Protein AF-A0A7C2F386-F1 (afdb_monomer_lite)

Structure (mmCIF, N/CA/C/O backbone):
data_AF-A0A7C2F386-F1
#
_entry.id   AF-A0A7C2F386-F1
#
loop_
_atom_site.group_PDB
_atom_site.id
_atom_site.type_symbol
_atom_site.label_atom_id
_atom_site.label_alt_id
_atom_site.label_comp_id
_atom_site.label_asym_id
_atom_site.label_entity_id
_atom_site.label_seq_id
_atom_site.pdbx_PDB_ins_code
_atom_site.Cartn_x
_atom_site.Cartn_y
_atom_site.Cartn_z
_atom_site.occupancy
_atom_site.B_iso_or_equiv
_atom_site.auth_seq_id
_atom_site.auth_comp_id
_atom_site.auth_asym_id
_atom_site.auth_atom_id
_atom_site.pdbx_PDB_model_num
ATOM 1 N N . MET A 1 1 ? -37.956 13.681 7.410 1.00 30.14 1 MET A N 1
ATOM 2 C CA . MET A 1 1 ? -36.730 14.320 6.887 1.00 30.14 1 MET A CA 1
ATOM 3 C C . MET A 1 1 ? -35.541 13.527 7.402 1.00 30.14 1 MET A C 1
ATOM 5 O O . MET A 1 1 ? -35.152 13.714 8.545 1.00 30.14 1 MET A O 1
ATOM 9 N N . SER A 1 2 ? -35.048 12.558 6.626 1.00 25.72 2 SER A N 1
ATOM 10 C CA . SER A 1 2 ? -33.870 11.777 7.010 1.00 25.72 2 SER A CA 1
ATOM 11 C C . SER A 1 2 ? -32.622 12.599 6.711 1.00 25.72 2 SER A C 1
ATOM 13 O O . SER A 1 2 ? -32.310 12.845 5.546 1.00 25.72 2 SER A O 1
ATOM 15 N N . MET A 1 3 ? -31.914 13.031 7.752 1.00 24.23 3 MET A N 1
ATOM 16 C CA . MET A 1 3 ? -30.525 13.451 7.613 1.00 24.23 3 MET A CA 1
ATOM 17 C C . MET A 1 3 ? -29.720 12.218 7.203 1.00 24.23 3 MET A C 1
ATOM 19 O O . MET A 1 3 ? -29.367 11.379 8.027 1.00 24.23 3 MET A O 1
ATOM 23 N N . SER A 1 4 ? -29.498 12.071 5.900 1.00 25.50 4 SER A N 1
ATOM 24 C CA . SER A 1 4 ? -28.502 11.161 5.360 1.00 25.50 4 SER A CA 1
ATOM 25 C C . SER A 1 4 ? -27.133 11.730 5.714 1.00 25.50 4 SER A C 1
ATOM 27 O O . SER A 1 4 ? -26.574 12.533 4.966 1.00 25.50 4 SER A O 1
ATOM 29 N N . TYR A 1 5 ? -26.599 11.340 6.867 1.00 26.73 5 TYR A N 1
ATOM 30 C CA . TYR A 1 5 ? -25.163 11.405 7.085 1.00 26.73 5 TYR A CA 1
ATOM 31 C C . TYR A 1 5 ? -24.545 10.408 6.105 1.00 26.73 5 TYR A C 1
ATOM 33 O O . TYR A 1 5 ? -24.486 9.211 6.370 1.00 26.73 5 TYR A O 1
ATOM 41 N N . ARG A 1 6 ? -24.172 10.883 4.912 1.00 33.75 6 ARG A N 1
ATOM 42 C CA . ARG A 1 6 ? -23.228 10.154 4.070 1.00 33.75 6 ARG A CA 1
ATOM 43 C C . ARG A 1 6 ? -21.915 10.161 4.840 1.00 33.75 6 ARG A C 1
ATOM 45 O O . ARG A 1 6 ? -21.221 11.172 4.869 1.00 33.75 6 ARG A O 1
ATOM 52 N N . VAL A 1 7 ? -21.630 9.054 5.514 1.00 33.03 7 VAL A N 1
ATOM 53 C CA . VAL A 1 7 ? -20.277 8.694 5.923 1.00 33.03 7 VAL A CA 1
ATOM 54 C C . VAL A 1 7 ? -19.519 8.514 4.611 1.00 33.03 7 VAL A C 1
ATOM 56 O O . VAL A 1 7 ? -19.610 7.475 3.967 1.00 33.03 7 VAL A O 1
ATOM 59 N N . GLU A 1 8 ? -18.889 9.578 4.116 1.00 40.78 8 GLU A N 1
ATOM 60 C CA . GLU A 1 8 ? -17.860 9.431 3.092 1.00 40.78 8 GLU A CA 1
ATOM 61 C C . GLU A 1 8 ? -16.802 8.512 3.700 1.00 40.78 8 GLU A C 1
ATOM 63 O O . GLU A 1 8 ? -16.196 8.858 4.718 1.00 40.78 8 GLU A O 1
ATOM 68 N N . SER A 1 9 ? -16.661 7.303 3.149 1.00 53.47 9 SER A N 1
ATOM 69 C CA . SER A 1 9 ? -15.734 6.296 3.653 1.00 53.47 9 SER A CA 1
ATOM 70 C C . SER A 1 9 ? -14.365 6.940 3.862 1.00 53.47 9 SER A C 1
ATOM 72 O O . SER A 1 9 ? -13.838 7.602 2.967 1.00 53.47 9 SER A O 1
ATOM 74 N N . GLN A 1 10 ? -13.768 6.770 5.045 1.00 67.50 10 GLN A N 1
ATOM 75 C CA . GLN A 1 10 ? -12.452 7.351 5.352 1.00 67.50 10 GLN A CA 1
ATOM 76 C C . GLN A 1 10 ? -11.365 6.914 4.354 1.00 67.50 10 GLN A C 1
ATOM 78 O O . GLN A 1 10 ? -10.346 7.597 4.199 1.00 67.50 10 GLN A O 1
ATOM 83 N N . PHE A 1 11 ? -11.627 5.816 3.653 1.00 77.19 11 PHE A N 1
ATOM 84 C CA . PHE A 1 11 ? -10.804 5.232 2.619 1.00 77.19 11 PHE A CA 1
ATOM 85 C C . PHE A 1 11 ? -11.149 5.740 1.221 1.00 77.19 11 PHE A C 1
ATOM 87 O O . PHE A 1 11 ? -12.309 5.925 0.854 1.00 77.19 11 PHE A O 1
ATOM 94 N N . LEU A 1 12 ? -10.097 5.933 0.436 1.00 86.12 12 LEU A N 1
ATOM 95 C CA . LEU A 1 12 ? -10.130 6.340 -0.957 1.00 86.12 12 LEU A CA 1
ATOM 96 C C . LEU A 1 12 ? -10.303 5.097 -1.824 1.00 86.12 12 LEU A C 1
ATOM 98 O O . LEU A 1 12 ? -9.552 4.132 -1.685 1.00 86.12 12 LEU A O 1
ATOM 102 N N . ARG A 1 13 ? -11.271 5.117 -2.737 1.00 88.62 13 ARG A N 1
ATOM 103 C CA . ARG A 1 13 ? -11.435 4.038 -3.712 1.00 88.62 13 ARG A CA 1
ATOM 104 C C . ARG A 1 13 ? -10.389 4.173 -4.818 1.00 88.62 13 ARG A C 1
ATOM 106 O O . ARG A 1 13 ? -10.174 5.267 -5.335 1.00 88.62 13 ARG A O 1
ATOM 113 N N . GLY A 1 14 ? -9.744 3.059 -5.159 1.00 88.50 14 GLY A N 1
ATOM 114 C CA . GLY A 1 14 ? -8.810 2.966 -6.277 1.00 88.50 14 GLY A CA 1
ATOM 115 C C . GLY A 1 14 ? -9.445 3.391 -7.601 1.00 88.50 14 GLY A C 1
ATOM 116 O O . GLY A 1 14 ? -10.611 3.053 -7.821 1.00 88.50 14 GLY A O 1
ATOM 117 N N . PRO A 1 15 ? -8.709 4.093 -8.485 1.00 91.88 15 PRO A N 1
ATOM 118 C CA . PRO A 1 15 ? -9.155 4.290 -9.857 1.00 91.88 15 PRO A CA 1
ATOM 119 C C . PRO A 1 15 ? -9.364 2.931 -10.535 1.00 91.88 15 PRO A C 1
ATOM 121 O O . PRO A 1 15 ? -8.643 1.965 -10.272 1.00 91.88 15 PRO A O 1
ATOM 124 N N . GLU A 1 16 ? -10.378 2.850 -11.390 1.00 89.00 16 GLU A N 1
ATOM 125 C CA . GLU A 1 16 ? -10.679 1.631 -12.131 1.00 89.00 16 GLU A CA 1
ATOM 126 C C . GLU A 1 16 ? -9.590 1.355 -13.173 1.00 89.00 16 GLU A C 1
ATOM 128 O O . GLU A 1 16 ? -9.263 2.213 -13.991 1.00 89.00 16 GLU A O 1
ATOM 133 N N . LEU A 1 17 ? -9.043 0.138 -13.164 1.00 91.56 17 LEU A N 1
ATOM 134 C CA . LEU A 1 17 ? -8.051 -0.290 -14.142 1.00 91.56 17 LEU A CA 1
ATOM 135 C C . LEU A 1 17 ? -8.744 -0.964 -15.328 1.00 91.56 17 LEU A C 1
ATOM 137 O O . LEU A 1 17 ? -9.094 -2.142 -15.269 1.00 91.56 17 LEU A O 1
ATOM 141 N N . THR A 1 18 ? -8.884 -0.232 -16.432 1.00 93.31 18 THR A N 1
ATOM 142 C CA . THR A 1 18 ? -9.331 -0.804 -17.710 1.00 93.31 18 THR A CA 1
ATOM 143 C C . THR A 1 18 ? -8.122 -1.166 -18.571 1.00 93.31 18 THR A C 1
ATOM 145 O O . THR A 1 18 ? -7.268 -0.313 -18.824 1.00 93.31 18 THR A O 1
ATOM 148 N N . LEU A 1 19 ? -8.049 -2.424 -19.019 1.00 93.56 19 LEU A N 1
ATOM 149 C CA . LEU A 1 19 ? -6.971 -2.963 -19.855 1.00 93.56 19 LEU A CA 1
ATOM 150 C C . LEU A 1 19 ? -7.534 -3.513 -21.168 1.00 93.56 19 LEU A C 1
ATOM 152 O O . LEU A 1 19 ? -7.888 -4.688 -21.268 1.00 93.56 19 LEU A O 1
ATOM 156 N N . ASP A 1 20 ? -7.619 -2.658 -22.185 1.00 95.62 20 ASP A N 1
ATOM 157 C CA . ASP A 1 20 ? -7.874 -3.113 -23.549 1.00 95.62 20 ASP A CA 1
ATOM 158 C C . ASP A 1 20 ? -6.601 -3.678 -24.208 1.00 95.62 20 ASP A C 1
ATOM 160 O O . ASP A 1 20 ? -5.485 -3.566 -23.693 1.00 95.62 20 ASP A O 1
ATOM 164 N N . ARG A 1 21 ? -6.768 -4.305 -25.379 1.00 96.12 21 ARG A N 1
ATOM 165 C CA . ARG A 1 21 ? -5.659 -4.932 -26.115 1.00 96.12 21 ARG A CA 1
ATOM 166 C C . ARG A 1 21 ? -4.564 -3.942 -26.516 1.00 96.12 21 ARG A C 1
ATOM 168 O O . ARG A 1 21 ? -3.399 -4.321 -26.521 1.00 96.12 21 ARG A O 1
ATOM 175 N N . GLY A 1 22 ? -4.923 -2.711 -26.879 1.00 96.56 22 GLY A N 1
ATOM 176 C CA . GLY A 1 22 ? -3.959 -1.689 -27.280 1.00 96.56 22 GLY A CA 1
ATOM 177 C C . GLY A 1 22 ? -3.075 -1.291 -26.105 1.00 96.56 22 GLY A C 1
ATOM 178 O O . GLY A 1 22 ? -1.851 -1.342 -26.206 1.00 96.56 22 GLY A O 1
ATOM 179 N N . LYS A 1 23 ? -3.697 -1.002 -24.961 1.00 97.50 23 LYS A N 1
ATOM 180 C CA . LYS A 1 23 ? -3.004 -0.661 -23.717 1.00 97.50 23 LYS A CA 1
ATOM 181 C C . LYS A 1 23 ? -2.106 -1.787 -23.209 1.00 97.50 23 LYS A C 1
ATOM 183 O O . LYS A 1 23 ? -0.958 -1.534 -22.853 1.00 97.50 23 LYS A O 1
ATOM 188 N N . ILE A 1 24 ? -2.589 -3.033 -23.238 1.00 97.94 24 ILE A N 1
ATOM 189 C CA . ILE A 1 24 ? -1.778 -4.207 -22.876 1.00 97.94 24 ILE A CA 1
ATOM 190 C C . ILE A 1 24 ? -0.539 -4.302 -23.770 1.00 97.94 24 ILE A C 1
ATOM 192 O O . ILE A 1 24 ? 0.555 -4.481 -23.250 1.00 97.94 24 ILE A O 1
ATOM 196 N N . ASN A 1 25 ? -0.677 -4.127 -25.088 1.00 97.38 25 ASN A N 1
ATOM 197 C CA . ASN A 1 25 ? 0.466 -4.192 -26.001 1.00 97.38 25 ASN A CA 1
ATOM 198 C C . ASN A 1 25 ? 1.514 -3.106 -25.708 1.00 97.38 25 ASN A C 1
ATOM 200 O O . ASN A 1 25 ? 2.710 -3.384 -25.776 1.00 97.38 25 ASN A O 1
ATOM 204 N N . VAL A 1 26 ? 1.086 -1.885 -25.359 1.00 97.69 26 VAL A N 1
ATOM 205 C CA . VAL A 1 26 ? 2.011 -0.813 -24.949 1.00 97.69 26 VAL A CA 1
ATOM 206 C C . VAL A 1 26 ? 2.751 -1.201 -23.667 1.00 97.69 26 VAL A C 1
ATOM 208 O O . VAL A 1 26 ? 3.972 -1.078 -23.602 1.00 97.69 26 VAL A O 1
ATOM 211 N N . PHE A 1 27 ? 2.035 -1.702 -22.658 1.00 97.75 27 PHE A N 1
ATOM 212 C CA . PHE A 1 27 ? 2.637 -2.114 -21.389 1.00 97.75 27 PHE A CA 1
ATOM 213 C C . PHE A 1 27 ? 3.584 -3.310 -21.531 1.00 97.75 27 PHE A C 1
ATOM 215 O O . PHE A 1 27 ? 4.657 -3.304 -20.931 1.00 97.75 27 PHE A O 1
ATOM 222 N N . GLU A 1 28 ? 3.233 -4.299 -22.352 1.00 96.69 28 GLU A N 1
ATOM 223 C CA . GLU A 1 28 ? 4.124 -5.411 -22.698 1.00 96.69 28 GLU A CA 1
ATOM 224 C C . GLU A 1 28 ? 5.418 -4.899 -23.331 1.00 96.69 28 GLU A C 1
ATOM 226 O O . GLU A 1 28 ? 6.506 -5.240 -22.873 1.00 96.69 28 GLU A O 1
ATOM 231 N N . HIS A 1 29 ? 5.312 -4.003 -24.316 1.00 95.31 29 HIS A N 1
ATOM 232 C CA . HIS A 1 29 ? 6.482 -3.453 -24.991 1.00 95.31 29 HIS A CA 1
ATOM 233 C C . HIS A 1 29 ? 7.397 -2.669 -24.038 1.00 95.31 29 HIS A C 1
ATOM 235 O O . HIS A 1 29 ? 8.615 -2.844 -24.073 1.00 95.31 29 HIS A O 1
ATOM 241 N N . LEU A 1 30 ? 6.824 -1.848 -23.146 1.00 95.62 30 LEU A N 1
ATOM 242 C CA . LEU A 1 30 ? 7.582 -1.134 -22.110 1.00 95.62 30 LEU A CA 1
ATOM 243 C C . LEU A 1 30 ? 8.313 -2.099 -21.168 1.00 95.62 30 LEU A C 1
ATOM 245 O O . LEU A 1 30 ? 9.462 -1.852 -20.800 1.00 95.62 30 LEU A O 1
ATOM 249 N N . TYR A 1 31 ? 7.656 -3.191 -20.772 1.00 95.00 31 TYR A N 1
ATOM 250 C CA . TYR A 1 31 ? 8.241 -4.195 -19.890 1.00 95.00 31 TYR A CA 1
ATOM 251 C C . TYR A 1 31 ? 9.381 -4.968 -20.567 1.00 95.00 31 TYR A C 1
ATOM 253 O O . TYR A 1 31 ? 10.472 -5.060 -20.004 1.00 95.00 31 TYR A O 1
ATOM 261 N N . GLU A 1 32 ? 9.156 -5.484 -21.777 1.00 92.75 32 GLU A N 1
ATOM 262 C CA . GLU A 1 32 ? 10.148 -6.257 -22.536 1.00 92.75 32 GLU A CA 1
ATOM 263 C C . GLU A 1 32 ? 11.376 -5.420 -22.909 1.00 92.75 32 GLU A C 1
ATOM 265 O O . GLU A 1 32 ? 12.504 -5.905 -22.822 1.00 92.75 32 GLU A O 1
ATOM 270 N N . ALA A 1 33 ? 11.181 -4.147 -23.268 1.00 90.12 33 ALA A N 1
ATOM 271 C CA . ALA A 1 33 ? 12.284 -3.236 -23.563 1.00 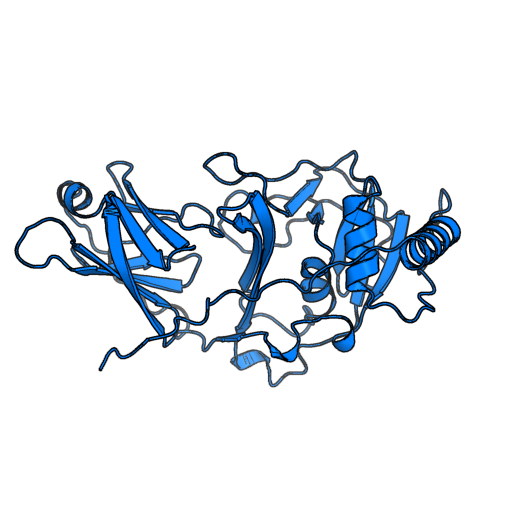90.12 33 ALA A CA 1
ATOM 272 C C . ALA 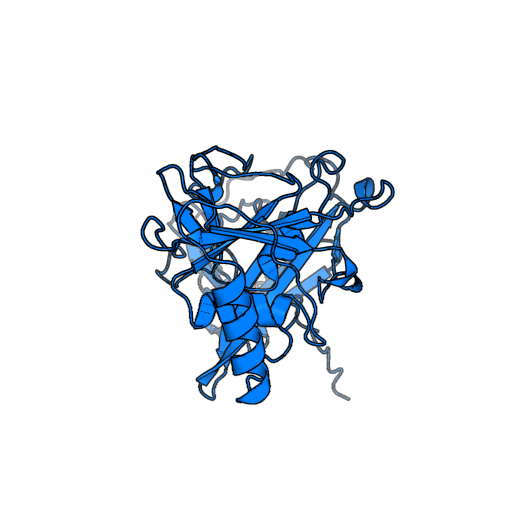A 1 33 ? 13.141 -2.924 -22.324 1.00 90.12 33 ALA A C 1
ATOM 274 O O . ALA A 1 33 ? 14.336 -2.649 -22.449 1.00 90.12 33 ALA A O 1
ATOM 275 N N . ALA A 1 34 ? 12.543 -2.953 -21.130 1.00 87.00 34 ALA A N 1
ATOM 276 C CA . ALA A 1 34 ? 13.222 -2.634 -19.882 1.00 87.00 34 ALA A CA 1
ATOM 277 C C . ALA A 1 34 ? 13.918 -3.838 -19.238 1.00 87.00 34 ALA A C 1
ATOM 279 O O . ALA A 1 34 ? 15.023 -3.705 -18.714 1.00 87.00 34 ALA A O 1
ATOM 280 N N . VAL A 1 35 ? 13.283 -5.009 -19.221 1.00 83.00 35 VAL A N 1
ATOM 281 C CA . VAL A 1 35 ? 13.775 -6.150 -18.442 1.00 83.00 35 VAL A CA 1
ATOM 282 C C . VAL A 1 35 ? 14.712 -7.006 -19.286 1.00 83.00 35 VAL A C 1
ATOM 284 O O . VAL A 1 35 ? 14.315 -7.967 -19.935 1.00 83.00 35 VAL A O 1
ATOM 287 N N . SER A 1 36 ? 15.998 -6.657 -19.239 1.00 73.94 36 SER A N 1
ATOM 288 C CA . SER A 1 36 ? 17.094 -7.485 -19.749 1.00 73.94 36 SER A CA 1
ATOM 289 C C . SER A 1 36 ? 17.889 -8.111 -18.595 1.00 73.94 36 SER A C 1
ATOM 291 O O . SER A 1 36 ? 18.182 -7.421 -17.611 1.00 73.94 36 SER A O 1
ATOM 293 N N . PRO A 1 37 ? 18.281 -9.399 -18.680 1.00 66.06 37 PRO A N 1
ATOM 294 C CA . PRO A 1 37 ? 19.070 -10.043 -17.636 1.00 66.06 37 PRO A CA 1
ATOM 295 C C . PRO A 1 37 ? 20.367 -9.280 -17.351 1.00 66.06 37 PRO A C 1
ATOM 297 O O . PRO A 1 37 ? 21.165 -9.026 -18.250 1.00 66.06 37 PRO A O 1
ATOM 300 N N . GLY A 1 38 ? 20.612 -8.959 -16.082 1.00 64.06 38 GLY A N 1
ATOM 301 C CA . GLY A 1 38 ? 21.898 -8.413 -15.646 1.00 64.06 38 GLY A CA 1
ATOM 302 C C . GLY A 1 38 ? 21.993 -6.889 -15.578 1.00 64.06 38 GLY A C 1
ATOM 303 O O . GLY A 1 38 ? 23.001 -6.396 -15.074 1.00 64.06 38 GLY A O 1
ATOM 304 N N . THR A 1 39 ? 20.966 -6.154 -15.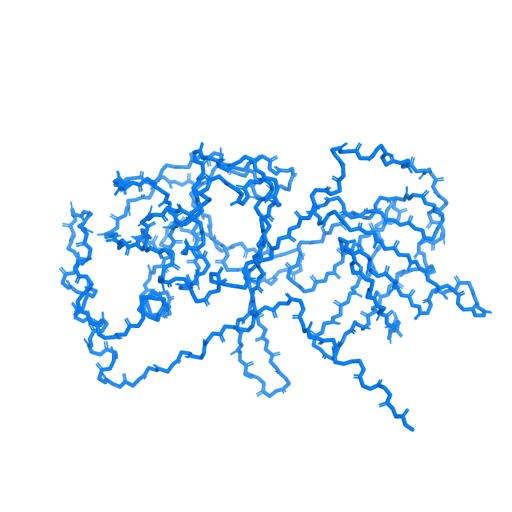998 1.00 73.94 39 THR A N 1
ATOM 305 C CA . THR A 1 39 ? 20.903 -4.687 -15.910 1.00 73.94 39 THR A CA 1
ATOM 306 C C . THR A 1 39 ? 19.773 -4.259 -14.970 1.00 73.94 39 THR A C 1
ATOM 308 O O . THR A 1 39 ? 18.737 -4.905 -14.967 1.00 73.94 39 THR A O 1
ATOM 311 N N . ASN A 1 40 ? 19.941 -3.170 -14.206 1.00 85.31 40 ASN A N 1
ATOM 312 C CA . ASN A 1 40 ? 18.860 -2.484 -13.469 1.00 85.31 40 ASN A CA 1
ATOM 313 C C . ASN A 1 40 ? 18.545 -1.137 -14.159 1.00 85.31 40 ASN A C 1
ATOM 315 O O . ASN A 1 40 ? 18.895 -0.077 -13.622 1.00 85.31 40 ASN A O 1
ATOM 319 N N . PRO A 1 41 ? 18.017 -1.145 -15.399 1.00 93.50 41 PRO A N 1
ATOM 320 C CA . PRO A 1 41 ? 17.857 0.069 -16.179 1.00 93.50 41 PRO A CA 1
ATOM 321 C C . PRO A 1 41 ? 16.706 0.922 -15.654 1.00 93.50 41 PRO A C 1
ATOM 323 O O . PRO A 1 41 ? 15.785 0.445 -14.987 1.00 93.50 41 PRO A O 1
ATOM 326 N N . VAL A 1 42 ? 16.759 2.205 -16.006 1.00 94.94 42 VAL A N 1
ATOM 327 C CA . VAL A 1 42 ? 15.615 3.101 -15.854 1.00 94.94 42 VAL A CA 1
ATOM 328 C C . VAL A 1 42 ? 14.668 2.866 -17.021 1.00 94.94 42 VAL A C 1
ATOM 330 O O . VAL A 1 42 ? 15.083 2.965 -18.174 1.00 94.94 42 VAL A O 1
ATOM 333 N N . ILE A 1 43 ? 13.406 2.568 -16.728 1.00 95.56 43 ILE A N 1
ATOM 334 C CA . ILE A 1 43 ? 12.354 2.463 -17.738 1.00 95.56 43 ILE A CA 1
ATOM 335 C C . ILE A 1 43 ? 12.126 3.853 -18.327 1.00 95.56 43 ILE A C 1
ATOM 337 O O . ILE A 1 43 ? 11.715 4.769 -17.612 1.00 95.56 43 ILE A O 1
ATOM 341 N N . ASN A 1 44 ? 12.369 4.004 -19.630 1.00 94.06 44 ASN A N 1
ATOM 342 C CA . ASN A 1 44 ? 11.956 5.197 -20.358 1.00 94.06 44 ASN A CA 1
ATOM 343 C C . ASN A 1 44 ? 10.439 5.143 -20.573 1.00 94.06 44 ASN A C 1
ATOM 345 O O . ASN A 1 44 ? 9.957 4.494 -21.500 1.00 94.06 44 ASN A O 1
ATOM 349 N N . TYR A 1 45 ? 9.690 5.757 -19.661 1.00 96.12 45 TYR A N 1
ATOM 350 C CA . TYR A 1 45 ? 8.234 5.719 -19.678 1.00 96.12 45 TYR A CA 1
ATOM 351 C C . TYR A 1 45 ? 7.674 6.818 -20.587 1.00 96.12 45 TYR A C 1
ATOM 353 O O . TYR A 1 45 ? 7.373 7.920 -20.130 1.00 96.12 45 TYR A O 1
ATOM 361 N N . ASP A 1 46 ? 7.552 6.500 -21.873 1.00 92.00 46 ASP A N 1
ATOM 362 C CA . ASP A 1 46 ? 7.033 7.392 -22.914 1.00 92.00 46 ASP A CA 1
ATOM 363 C C . ASP A 1 46 ? 5.712 6.839 -23.472 1.00 92.00 46 ASP A C 1
ATOM 365 O O . ASP A 1 46 ? 5.667 6.182 -24.512 1.00 92.00 46 ASP A O 1
ATOM 369 N N . CYS A 1 47 ? 4.626 7.009 -22.712 1.00 92.69 47 CYS A N 1
ATOM 370 C CA . CYS A 1 47 ? 3.276 6.684 -23.172 1.00 92.69 47 CYS A CA 1
ATOM 371 C C . CYS A 1 47 ? 2.214 7.562 -22.492 1.00 92.69 47 CYS A C 1
ATOM 373 O O . CYS A 1 47 ? 2.474 8.199 -21.472 1.00 92.69 47 CYS A O 1
ATOM 375 N N . GLU A 1 48 ? 1.004 7.578 -23.056 1.00 94.88 48 GLU A N 1
ATOM 376 C CA . GLU A 1 48 ? -0.112 8.415 -22.584 1.00 94.88 48 GLU A CA 1
ATOM 377 C C . GLU A 1 48 ? -0.795 7.902 -21.304 1.00 94.88 48 GLU A C 1
ATOM 379 O O . GLU A 1 48 ? -1.552 8.633 -20.665 1.00 94.88 48 GLU A O 1
ATOM 384 N N . TYR A 1 49 ? -0.542 6.649 -20.919 1.00 97.94 49 TYR A N 1
ATOM 385 C CA . TYR A 1 49 ? -1.220 6.019 -19.790 1.00 97.94 49 TYR A CA 1
ATOM 386 C C . TYR A 1 49 ? -0.563 6.386 -18.452 1.00 97.94 49 TYR A C 1
ATOM 388 O O . TYR A 1 49 ? 0.667 6.366 -18.346 1.00 97.94 49 TYR A O 1
ATOM 396 N N . PRO A 1 50 ? -1.343 6.639 -17.388 1.00 97.88 50 PRO A N 1
ATOM 397 C CA . PRO A 1 50 ? -0.802 6.861 -16.051 1.00 97.88 50 PRO A CA 1
ATOM 398 C C . PRO A 1 50 ? 0.125 5.731 -15.575 1.00 97.88 50 PRO A C 1
ATOM 400 O O . PRO A 1 50 ? -0.217 4.551 -15.669 1.00 97.88 50 PRO A O 1
ATOM 403 N N . LYS A 1 51 ? 1.273 6.077 -14.972 1.00 98.38 51 LYS A N 1
ATOM 404 C CA . LYS A 1 51 ? 2.259 5.084 -14.493 1.00 98.38 51 LYS A CA 1
ATOM 405 C C . LYS A 1 51 ? 1.668 4.053 -13.537 1.00 98.38 51 LYS A C 1
ATOM 407 O O . LYS A 1 51 ? 2.032 2.884 -13.603 1.00 98.38 51 LYS A O 1
ATOM 412 N N . HIS A 1 52 ? 0.747 4.458 -12.663 1.00 98.06 52 HIS A N 1
ATOM 413 C CA . HIS A 1 52 ? 0.128 3.538 -11.709 1.00 98.06 52 HIS A CA 1
ATOM 414 C C . HIS A 1 52 ? -0.672 2.412 -12.384 1.00 98.06 52 HIS A C 1
ATOM 416 O O . HIS A 1 52 ? -0.796 1.328 -11.817 1.00 98.06 52 HIS A O 1
ATOM 422 N N . GLU A 1 53 ? -1.189 2.628 -13.594 1.00 98.25 53 GLU A N 1
ATOM 423 C CA . GLU A 1 53 ? -1.864 1.582 -14.364 1.00 98.25 53 GLU A CA 1
ATOM 424 C C . GLU A 1 53 ? -0.868 0.579 -14.943 1.00 98.25 53 GLU A C 1
ATOM 426 O O . GLU A 1 53 ? -1.106 -0.624 -14.850 1.00 98.25 53 GLU A O 1
ATOM 431 N N . PHE A 1 54 ? 0.267 1.052 -15.469 1.00 98.44 54 PHE A N 1
ATOM 432 C CA . PHE A 1 54 ? 1.363 0.181 -15.900 1.00 98.44 54 PHE A CA 1
ATOM 433 C C . PHE A 1 54 ? 1.895 -0.649 -14.730 1.00 98.44 54 PHE A C 1
ATOM 435 O O . PHE A 1 54 ? 2.004 -1.868 -14.829 1.00 98.44 54 PHE A O 1
ATOM 442 N N . LEU A 1 55 ? 2.148 -0.010 -13.587 1.00 98.44 55 LEU A N 1
ATOM 443 C CA . LEU A 1 55 ? 2.573 -0.686 -12.361 1.00 98.44 55 LEU A CA 1
ATOM 444 C C . LEU A 1 55 ? 1.542 -1.721 -11.886 1.00 98.44 55 LEU A C 1
ATOM 446 O O . LEU A 1 55 ? 1.917 -2.827 -11.501 1.00 98.44 55 LEU A O 1
ATOM 450 N N . SER A 1 56 ? 0.247 -1.397 -11.960 1.00 97.50 56 SER A N 1
ATOM 451 C CA . SER A 1 56 ? -0.828 -2.336 -11.616 1.00 97.50 56 SER A CA 1
ATOM 452 C C . SER A 1 56 ? -0.869 -3.520 -12.581 1.00 97.50 56 SER A C 1
ATOM 454 O O . SER A 1 56 ? -1.017 -4.664 -12.162 1.00 97.50 56 SER A O 1
ATOM 456 N N . TYR A 1 57 ? -0.687 -3.268 -13.876 1.00 98.06 57 TYR A N 1
ATOM 457 C CA . TYR A 1 57 ? -0.560 -4.312 -14.883 1.00 98.06 57 TYR A CA 1
ATOM 458 C C . TYR A 1 57 ? 0.643 -5.234 -14.592 1.00 98.06 57 TYR A C 1
ATOM 460 O O . TYR A 1 57 ? 0.497 -6.456 -14.633 1.00 98.06 57 TYR A O 1
ATOM 468 N N . LEU A 1 58 ? 1.803 -4.686 -14.212 1.00 97.88 58 LEU A N 1
ATOM 469 C CA . LEU A 1 58 ? 2.988 -5.487 -13.888 1.00 97.88 58 LEU A CA 1
ATOM 470 C C . LEU A 1 58 ? 2.729 -6.467 -12.740 1.00 97.88 58 LEU A C 1
ATOM 472 O O . LEU A 1 58 ? 3.043 -7.644 -12.874 1.00 97.88 58 LEU A O 1
ATOM 476 N N . VAL A 1 59 ? 2.127 -6.024 -11.634 1.00 96.75 59 VAL A N 1
ATOM 477 C CA . VAL A 1 59 ? 1.857 -6.913 -10.484 1.00 96.75 59 VAL A CA 1
ATOM 478 C C . VAL A 1 59 ? 0.734 -7.923 -10.744 1.00 96.75 59 VAL A C 1
ATOM 480 O O . VAL A 1 59 ? 0.670 -8.950 -10.069 1.00 96.75 59 VAL A O 1
ATOM 483 N N . LEU A 1 60 ? -0.155 -7.645 -11.705 1.00 94.88 60 LEU A N 1
ATOM 484 C CA . LEU A 1 60 ? -1.248 -8.544 -12.090 1.00 94.88 60 LEU A CA 1
ATOM 485 C C . LEU A 1 60 ? -0.803 -9.628 -13.077 1.00 94.88 60 LEU A C 1
ATOM 487 O O . LEU A 1 60 ? -1.263 -10.764 -12.973 1.00 94.88 60 LEU A O 1
ATOM 491 N N . PHE A 1 61 ? 0.057 -9.281 -14.038 1.00 96.69 61 PHE A N 1
ATOM 492 C CA . PHE A 1 61 ? 0.374 -10.146 -15.181 1.00 96.69 61 PHE A CA 1
ATOM 493 C C . PHE A 1 61 ? 1.826 -10.616 -15.229 1.00 96.69 61 PHE A C 1
ATOM 495 O O . PHE A 1 61 ? 2.138 -11.534 -15.989 1.00 96.69 61 PHE A O 1
ATOM 502 N N . LYS A 1 62 ? 2.722 -10.026 -14.432 1.00 96.06 62 LYS A N 1
ATOM 503 C CA . LYS A 1 62 ? 4.123 -10.445 -14.312 1.00 96.06 62 LYS A CA 1
ATOM 504 C C . LYS A 1 62 ? 4.383 -11.003 -12.916 1.00 96.06 62 LYS A C 1
ATOM 506 O O . LYS A 1 62 ? 3.683 -10.694 -11.955 1.00 96.06 62 LYS A O 1
ATOM 511 N N . ASN A 1 63 ? 5.416 -11.834 -12.793 1.00 96.38 63 ASN A N 1
ATOM 512 C CA . ASN A 1 63 ? 5.825 -12.415 -11.513 1.00 96.38 63 ASN A CA 1
ATOM 513 C C . ASN A 1 63 ? 6.638 -11.406 -10.679 1.00 96.38 63 ASN A C 1
ATOM 515 O O . ASN A 1 63 ? 7.814 -11.628 -10.386 1.00 96.38 63 ASN A O 1
ATOM 519 N N . LEU A 1 64 ? 6.027 -10.259 -10.368 1.00 97.44 64 LEU A N 1
ATOM 520 C CA . LEU A 1 64 ? 6.694 -9.104 -9.771 1.00 97.44 64 LEU A CA 1
ATOM 521 C C . LEU A 1 64 ? 5.963 -8.568 -8.542 1.00 97.44 64 LEU A C 1
ATOM 523 O O . LEU A 1 64 ? 4.741 -8.668 -8.419 1.00 97.44 64 LEU A O 1
ATOM 527 N N . VAL A 1 65 ? 6.743 -7.937 -7.669 1.00 98.50 65 VAL A N 1
ATOM 528 C CA . VAL A 1 6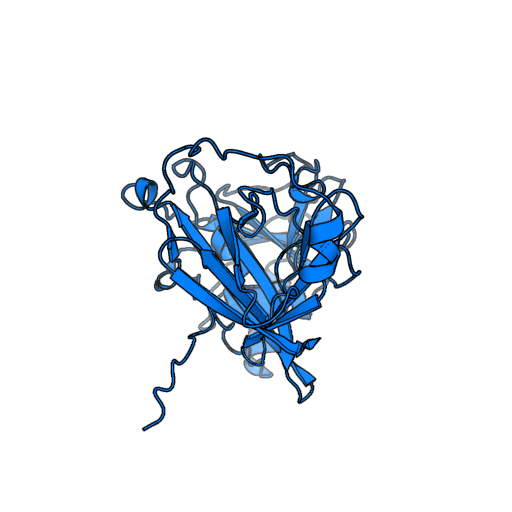5 ? 6.289 -7.039 -6.601 1.00 98.50 65 VAL A CA 1
ATOM 529 C C . VAL A 1 65 ? 7.057 -5.721 -6.694 1.00 98.50 65 VAL A C 1
ATOM 531 O O . VAL A 1 65 ? 8.131 -5.653 -7.297 1.00 98.50 65 VAL A O 1
ATOM 534 N N . LEU A 1 66 ? 6.488 -4.655 -6.135 1.00 98.62 66 LEU A N 1
ATOM 535 C CA . LEU A 1 66 ? 6.992 -3.293 -6.302 1.00 98.62 66 LEU A CA 1
ATOM 536 C C . LEU A 1 66 ? 7.475 -2.700 -4.979 1.00 98.62 66 LEU A C 1
ATOM 538 O O . LEU A 1 66 ? 6.789 -2.801 -3.961 1.00 98.62 66 LEU A O 1
ATOM 542 N N . HIS A 1 67 ? 8.623 -2.025 -5.010 1.00 97.75 67 HIS A N 1
ATOM 543 C CA . HIS A 1 67 ? 9.171 -1.281 -3.873 1.00 97.75 67 HIS A CA 1
ATOM 544 C C . HIS A 1 67 ? 9.351 0.196 -4.227 1.00 97.75 67 HIS A C 1
ATOM 546 O O . HIS A 1 67 ? 9.987 0.515 -5.228 1.00 97.75 67 HIS A O 1
ATOM 552 N N . GLY A 1 68 ? 8.829 1.102 -3.400 1.00 96.94 68 GLY A N 1
ATOM 553 C CA . GLY A 1 68 ? 9.001 2.544 -3.572 1.00 96.94 68 GLY A CA 1
ATOM 554 C C . GLY A 1 68 ? 10.065 3.128 -2.652 1.00 96.94 68 GLY A C 1
ATOM 555 O O . GLY A 1 68 ? 10.043 2.881 -1.449 1.00 96.94 68 GLY A O 1
ATOM 556 N N . SER A 1 69 ? 10.977 3.935 -3.199 1.00 93.62 69 SER A N 1
ATOM 557 C CA . SER A 1 69 ? 12.056 4.562 -2.428 1.00 93.62 69 SER A CA 1
ATOM 558 C C . SER A 1 69 ? 12.441 5.941 -2.962 1.00 93.62 69 SER A C 1
ATOM 560 O O . SER A 1 69 ? 12.370 6.195 -4.162 1.00 93.62 69 SER A O 1
ATOM 562 N N . ASN A 1 70 ? 12.923 6.827 -2.082 1.00 92.62 70 ASN A N 1
ATOM 563 C CA . ASN A 1 70 ? 13.577 8.074 -2.507 1.00 92.62 70 ASN A CA 1
ATOM 564 C C . ASN A 1 70 ? 15.011 7.837 -3.015 1.00 92.62 70 ASN A C 1
ATOM 566 O O . ASN A 1 70 ? 15.628 8.739 -3.577 1.00 92.62 70 ASN A O 1
ATOM 570 N N . LEU A 1 71 ? 15.593 6.661 -2.755 1.00 90.94 71 LEU A N 1
ATOM 571 C CA . LEU A 1 71 ? 16.937 6.341 -3.223 1.00 90.94 71 LEU A CA 1
ATOM 572 C C . LEU A 1 71 ? 16.868 6.040 -4.716 1.00 90.94 71 LEU A C 1
ATOM 574 O O . LEU A 1 71 ? 16.101 5.181 -5.138 1.00 90.94 71 LEU A O 1
ATOM 578 N N . GLY A 1 72 ? 17.667 6.757 -5.505 1.00 89.75 72 GLY A N 1
ATOM 579 C CA . GLY A 1 72 ? 17.581 6.724 -6.963 1.00 89.75 72 GLY A CA 1
ATOM 580 C C . GLY A 1 72 ? 18.240 5.515 -7.628 1.00 89.75 72 GLY A C 1
ATOM 581 O O . GLY A 1 72 ? 17.913 5.222 -8.766 1.00 89.75 72 GLY A O 1
ATOM 582 N N . ASN A 1 73 ? 19.170 4.819 -6.969 1.00 88.50 73 ASN A N 1
ATOM 583 C CA . ASN A 1 73 ? 19.933 3.733 -7.595 1.00 88.50 73 ASN A CA 1
ATOM 584 C C . ASN A 1 73 ? 20.144 2.537 -6.653 1.00 88.50 73 ASN A C 1
ATOM 586 O O . ASN A 1 73 ? 21.261 2.271 -6.212 1.00 88.50 73 ASN A O 1
ATOM 590 N N . LEU A 1 74 ? 19.061 1.831 -6.326 1.00 91.00 74 LEU A N 1
ATOM 591 C CA . LEU A 1 74 ? 19.105 0.560 -5.602 1.00 91.00 74 LEU A CA 1
ATOM 592 C C . LEU A 1 74 ? 19.174 -0.598 -6.596 1.00 91.00 74 LEU A C 1
ATOM 594 O O . LEU A 1 74 ? 18.168 -1.020 -7.159 1.00 91.00 74 LEU A O 1
ATOM 598 N N . GLU A 1 75 ? 20.377 -1.108 -6.840 1.00 91.81 75 GLU A N 1
ATOM 599 C CA . GLU A 1 75 ? 20.540 -2.351 -7.600 1.00 91.81 75 GLU A CA 1
ATOM 600 C C . GLU A 1 75 ? 20.148 -3.572 -6.765 1.00 91.81 75 GLU A C 1
ATOM 602 O O . GLU A 1 75 ? 19.446 -4.458 -7.248 1.00 91.81 75 GLU A O 1
ATOM 607 N N . TRP A 1 76 ? 20.562 -3.573 -5.501 1.00 93.69 76 TRP A N 1
ATOM 608 C CA . TRP A 1 76 ? 20.247 -4.600 -4.521 1.00 93.69 76 TRP A CA 1
ATOM 609 C C . TRP A 1 76 ? 19.495 -3.976 -3.357 1.00 93.69 76 TRP A C 1
ATOM 611 O O . TRP A 1 76 ? 19.949 -2.995 -2.762 1.00 93.69 76 TRP A O 1
ATOM 621 N N . LEU A 1 77 ? 18.355 -4.565 -3.025 1.00 94.06 77 LEU A N 1
ATOM 622 C CA . LEU A 1 77 ? 17.619 -4.268 -1.814 1.00 94.06 77 LEU A CA 1
ATOM 623 C C . LEU A 1 77 ? 18.014 -5.328 -0.796 1.00 94.06 77 LEU A C 1
ATOM 625 O O . LEU A 1 77 ? 17.749 -6.512 -0.992 1.00 94.06 77 LEU A O 1
ATOM 629 N N . ASN A 1 78 ? 18.697 -4.902 0.262 1.00 91.69 78 ASN A N 1
ATOM 630 C CA . ASN A 1 78 ? 19.091 -5.789 1.348 1.00 91.69 78 ASN A CA 1
ATOM 631 C C . ASN A 1 78 ? 17.987 -5.829 2.410 1.00 91.69 78 ASN A C 1
ATOM 633 O O . ASN A 1 78 ? 17.352 -4.795 2.637 1.00 91.69 78 ASN A O 1
ATOM 637 N N . PRO A 1 79 ? 17.781 -6.973 3.083 1.00 89.25 79 PRO A N 1
ATOM 638 C CA . PRO A 1 79 ? 16.944 -7.049 4.268 1.00 89.25 79 PRO A CA 1
ATOM 639 C C . PRO A 1 79 ? 17.471 -6.062 5.301 1.00 89.25 79 PRO A C 1
ATOM 641 O O . PRO A 1 79 ? 18.600 -6.182 5.767 1.00 89.25 79 PRO A O 1
ATOM 644 N N . ILE A 1 80 ? 16.684 -5.037 5.600 1.00 78.94 80 ILE A N 1
ATOM 645 C CA . ILE A 1 80 ? 17.026 -4.048 6.613 1.00 78.94 80 ILE A CA 1
ATOM 646 C C . ILE A 1 80 ? 15.780 -3.749 7.424 1.00 78.94 80 ILE A C 1
ATOM 648 O O . ILE A 1 80 ? 14.670 -3.677 6.899 1.00 78.94 80 ILE A O 1
ATOM 652 N N . ARG A 1 81 ? 15.956 -3.527 8.723 1.00 65.38 81 ARG A N 1
ATOM 653 C CA . ARG A 1 81 ? 14.871 -3.012 9.548 1.00 65.38 81 ARG A CA 1
ATOM 654 C C . ARG A 1 81 ? 14.686 -1.524 9.257 1.00 65.38 81 ARG A C 1
ATOM 656 O O . ARG A 1 81 ? 15.486 -0.700 9.694 1.00 65.38 81 ARG A O 1
ATOM 663 N N . THR A 1 82 ? 13.615 -1.175 8.552 1.00 55.78 82 THR A N 1
ATOM 664 C CA . THR A 1 82 ? 13.270 0.227 8.247 1.00 55.78 82 THR A CA 1
ATOM 665 C C . THR A 1 82 ? 12.174 0.810 9.133 1.00 55.78 82 THR A C 1
ATOM 667 O O . THR A 1 82 ? 12.062 2.032 9.212 1.00 55.78 82 THR A O 1
ATOM 670 N N . SER A 1 83 ? 11.380 -0.019 9.819 1.00 53.91 83 SER A N 1
ATOM 671 C CA . SER A 1 83 ? 10.295 0.458 10.685 1.00 53.91 83 SER A CA 1
ATOM 672 C C . SER A 1 83 ? 10.721 0.620 12.145 1.00 53.91 83 SER A C 1
ATOM 674 O O . SER A 1 83 ? 11.379 -0.245 12.737 1.00 53.91 83 SER A O 1
ATOM 676 N N . THR A 1 84 ? 10.273 1.720 12.751 1.00 39.28 84 THR A N 1
ATOM 677 C CA . THR A 1 84 ? 10.282 1.945 14.205 1.00 39.28 84 THR A CA 1
ATOM 678 C C . THR A 1 84 ? 9.011 1.431 14.887 1.00 39.28 84 THR A C 1
ATOM 680 O O . THR A 1 84 ? 8.893 1.548 16.107 1.00 39.28 84 THR A O 1
ATOM 683 N N . SER A 1 85 ? 8.072 0.862 14.121 1.00 41.44 85 SER A N 1
ATOM 684 C CA . SER A 1 85 ? 6.848 0.255 14.642 1.00 41.44 85 SER A CA 1
ATOM 685 C C . SER A 1 85 ? 7.164 -0.899 15.592 1.00 41.44 85 SER A C 1
ATOM 687 O O . SER A 1 85 ? 8.137 -1.636 15.412 1.00 41.44 85 SER A O 1
ATOM 689 N N . THR A 1 86 ? 6.338 -1.040 16.625 1.00 32.44 86 THR A N 1
ATOM 690 C CA . THR A 1 86 ? 6.383 -2.149 17.585 1.00 32.44 86 THR A CA 1
ATOM 691 C C . THR A 1 86 ? 5.493 -3.320 17.164 1.00 32.44 86 THR A C 1
ATOM 693 O O . THR A 1 86 ? 5.450 -4.325 17.871 1.00 32.44 86 THR A O 1
ATOM 696 N N . ALA A 1 87 ? 4.790 -3.221 16.027 1.00 42.59 87 ALA A N 1
ATOM 697 C CA . ALA A 1 87 ? 4.069 -4.348 15.448 1.00 42.59 87 ALA A CA 1
ATOM 698 C C . ALA A 1 87 ? 5.063 -5.435 14.993 1.00 42.59 87 ALA A C 1
ATOM 700 O O . ALA A 1 87 ? 6.078 -5.146 14.351 1.00 42.59 87 ALA A O 1
ATOM 701 N N . HIS A 1 88 ? 4.782 -6.693 15.349 1.00 45.25 88 HIS A N 1
ATOM 702 C CA . HIS A 1 88 ? 5.716 -7.817 15.188 1.00 45.25 88 HIS A CA 1
ATOM 703 C C . HIS A 1 88 ? 6.169 -8.059 13.738 1.00 45.25 88 HIS A C 1
ATOM 705 O O . HIS A 1 88 ? 7.294 -8.506 13.537 1.00 45.25 88 HIS A O 1
ATOM 711 N N . TRP A 1 89 ? 5.331 -7.756 12.742 1.00 49.00 89 TRP A N 1
ATOM 712 C CA . TRP A 1 89 ? 5.623 -8.002 11.325 1.00 49.00 89 TRP A CA 1
ATOM 713 C C . TRP A 1 89 ? 6.221 -6.787 10.599 1.00 49.00 89 TRP A C 1
ATOM 715 O O . TRP A 1 89 ? 7.098 -6.972 9.768 1.00 49.00 89 TRP A O 1
ATOM 725 N N . GLU A 1 90 ? 5.855 -5.551 10.962 1.00 53.00 90 GLU A N 1
ATOM 726 C CA . GLU A 1 90 ? 6.435 -4.324 10.371 1.00 53.00 90 GLU A CA 1
ATOM 727 C C . GLU A 1 90 ? 7.901 -4.103 10.778 1.00 53.00 90 GLU A C 1
ATOM 729 O O . GLU A 1 90 ? 8.604 -3.286 10.187 1.00 53.00 90 GLU A O 1
ATOM 734 N N . SER A 1 91 ? 8.363 -4.788 11.826 1.00 58.38 91 SER A N 1
ATOM 735 C CA . SER A 1 91 ? 9.691 -4.612 12.425 1.00 58.38 91 SER A CA 1
ATOM 736 C C . SER A 1 91 ? 10.708 -5.681 12.021 1.00 58.38 91 SER A C 1
ATOM 738 O O . SER A 1 91 ? 11.831 -5.672 12.537 1.00 58.38 91 SER A O 1
ATOM 740 N N . LEU A 1 92 ? 10.348 -6.568 11.088 1.00 71.12 92 LEU A N 1
ATOM 741 C CA . LEU A 1 92 ? 11.243 -7.608 10.592 1.00 71.12 92 LEU A CA 1
ATOM 742 C C . LEU A 1 92 ? 12.367 -7.009 9.740 1.00 71.12 92 LEU A C 1
ATOM 744 O O . LEU A 1 92 ? 12.165 -6.051 8.989 1.00 71.12 92 LEU A O 1
ATOM 748 N N . GLU A 1 93 ? 13.554 -7.601 9.851 1.00 84.38 93 GLU A N 1
ATOM 749 C CA . GLU A 1 93 ? 14.684 -7.337 8.963 1.00 84.38 93 GLU A CA 1
ATOM 750 C C . GLU A 1 93 ? 14.433 -8.047 7.627 1.00 84.38 93 GLU A C 1
ATOM 752 O O . GLU A 1 93 ? 14.744 -9.223 7.457 1.00 84.38 93 GLU A O 1
ATOM 757 N N . ALA A 1 94 ? 13.785 -7.338 6.704 1.00 89.62 94 ALA A N 1
ATOM 758 C CA . ALA A 1 94 ? 13.325 -7.875 5.430 1.00 89.62 94 ALA A CA 1
ATOM 759 C C . ALA A 1 94 ? 13.340 -6.799 4.337 1.00 89.62 94 ALA A C 1
ATOM 761 O O . ALA A 1 94 ? 13.376 -5.598 4.609 1.00 89.62 94 ALA A O 1
ATOM 762 N N . VAL A 1 95 ? 13.315 -7.234 3.080 1.00 93.38 95 VAL A N 1
ATOM 763 C CA . VAL A 1 95 ? 12.955 -6.385 1.944 1.00 93.38 95 VAL A CA 1
ATOM 764 C C . VAL A 1 95 ? 11.436 -6.353 1.861 1.00 93.38 95 VAL A C 1
ATOM 766 O O . VAL A 1 95 ? 10.822 -7.403 1.695 1.00 93.38 95 VAL A O 1
ATOM 769 N N . TYR A 1 96 ? 10.844 -5.164 1.946 1.00 92.50 96 TYR A N 1
ATOM 770 C CA . TYR A 1 96 ? 9.398 -4.968 1.830 1.00 92.50 96 TYR A CA 1
ATOM 771 C C . TYR A 1 96 ? 9.027 -4.554 0.408 1.00 92.50 96 TYR A C 1
ATOM 773 O O . TYR A 1 96 ? 9.685 -3.698 -0.186 1.00 92.50 96 TYR A O 1
ATOM 781 N N . ALA A 1 97 ? 7.962 -5.133 -0.129 1.00 96.38 97 ALA A N 1
ATOM 782 C CA . ALA A 1 97 ? 7.393 -4.789 -1.425 1.00 96.38 97 ALA A CA 1
ATOM 783 C C . ALA A 1 97 ? 5.874 -4.998 -1.402 1.00 96.38 97 ALA A C 1
ATOM 785 O O . ALA A 1 97 ? 5.319 -5.460 -0.407 1.00 96.38 97 ALA A O 1
ATOM 786 N N . CYS A 1 98 ? 5.182 -4.667 -2.489 1.00 96.12 98 CYS A N 1
ATOM 787 C CA . CYS A 1 98 ? 3.735 -4.841 -2.560 1.00 96.12 98 CYS A CA 1
ATOM 788 C C . CYS A 1 98 ? 3.224 -5.307 -3.926 1.00 96.12 98 CYS A C 1
ATOM 790 O O . CYS A 1 98 ? 3.875 -5.121 -4.957 1.00 96.12 98 CYS A O 1
ATOM 792 N N . SER A 1 99 ? 2.027 -5.897 -3.920 1.00 95.38 99 SER A N 1
ATOM 793 C CA . SER A 1 99 ? 1.252 -6.283 -5.107 1.00 95.38 99 SER A CA 1
ATOM 794 C C . SER A 1 99 ? 0.231 -5.214 -5.525 1.00 95.38 99 SER A C 1
ATOM 796 O O . SER A 1 99 ? -0.892 -5.529 -5.920 1.00 95.38 99 SER A O 1
ATOM 798 N N . ASP A 1 100 ? 0.615 -3.938 -5.447 1.00 96.75 100 ASP A N 1
ATOM 799 C CA . ASP A 1 100 ? -0.236 -2.798 -5.792 1.00 96.75 100 ASP A CA 1
ATOM 800 C C . ASP A 1 100 ? 0.526 -1.751 -6.621 1.00 96.75 100 ASP A C 1
ATOM 802 O O . ASP A 1 100 ? 1.706 -1.506 -6.381 1.00 96.75 100 ASP A O 1
ATOM 806 N N . GLY A 1 101 ? -0.140 -1.130 -7.602 1.00 97.50 101 GLY A N 1
ATOM 807 C CA . GLY A 1 101 ? 0.486 -0.159 -8.508 1.00 97.50 101 GLY A CA 1
ATOM 808 C C . GLY A 1 101 ? 0.458 1.300 -8.041 1.00 97.50 101 GLY A C 1
ATOM 809 O O . GLY A 1 101 ? 1.098 2.142 -8.668 1.00 97.50 101 GLY A O 1
ATOM 810 N N . ILE A 1 102 ? -0.264 1.624 -6.963 1.00 98.38 102 ILE A N 1
ATOM 811 C CA . ILE A 1 102 ? -0.422 2.992 -6.438 1.00 98.38 102 ILE A CA 1
ATOM 812 C C . ILE A 1 102 ? 0.297 3.155 -5.101 1.00 98.38 102 ILE A C 1
ATOM 814 O O . ILE A 1 102 ? 1.021 4.129 -4.890 1.00 98.38 102 ILE A O 1
ATOM 818 N N . TRP A 1 103 ? 0.114 2.195 -4.198 1.00 97.19 103 TRP A N 1
ATOM 819 C CA . TRP A 1 103 ? 0.670 2.205 -2.852 1.00 97.19 103 TRP A CA 1
ATOM 820 C C . TRP A 1 103 ? 2.190 2.455 -2.793 1.00 97.19 103 TRP A C 1
ATOM 8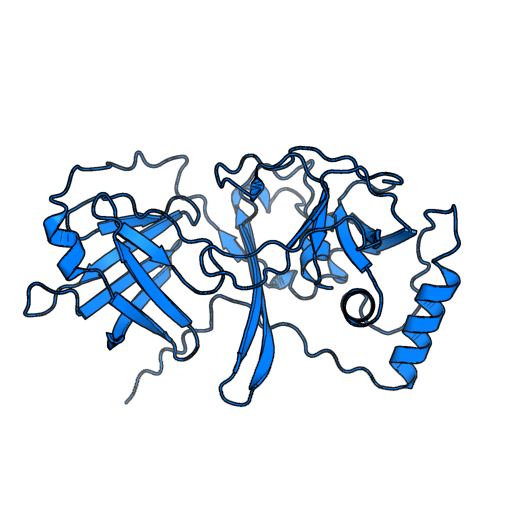22 O O . TRP A 1 103 ? 2.595 3.326 -2.017 1.00 97.19 103 TRP A O 1
ATOM 832 N N . PRO A 1 104 ? 3.048 1.832 -3.635 1.00 98.00 104 PRO A N 1
ATOM 833 C CA . PRO A 1 104 ? 4.491 2.062 -3.565 1.00 98.00 104 PRO A CA 1
ATOM 834 C C . PRO A 1 104 ? 4.881 3.471 -4.037 1.00 98.00 104 PRO A C 1
ATOM 836 O O . PRO A 1 104 ? 5.907 3.991 -3.600 1.00 98.00 104 PRO A O 1
ATOM 839 N N . ILE A 1 105 ? 4.054 4.136 -4.858 1.00 98.50 105 ILE A N 1
ATOM 840 C CA . ILE A 1 105 ? 4.294 5.523 -5.287 1.00 98.50 105 ILE A CA 1
ATOM 841 C C . ILE A 1 105 ? 4.326 6.445 -4.072 1.00 98.50 105 ILE A C 1
ATOM 843 O O . ILE A 1 105 ? 5.244 7.250 -3.959 1.00 98.50 105 ILE A O 1
ATOM 847 N N . PHE A 1 106 ? 3.407 6.277 -3.116 1.00 96.12 106 PHE A N 1
ATOM 848 C CA . PHE A 1 106 ? 3.387 7.078 -1.889 1.00 96.12 106 PHE A CA 1
ATOM 849 C C . PHE A 1 106 ? 4.712 6.996 -1.116 1.00 96.12 106 PHE A C 1
ATOM 851 O O . PHE A 1 106 ? 5.266 8.019 -0.713 1.00 96.12 106 PHE A O 1
ATOM 858 N N . PHE A 1 107 ? 5.266 5.790 -0.964 1.00 93.62 107 PHE A N 1
ATOM 859 C CA . PHE A 1 107 ? 6.558 5.589 -0.306 1.00 93.62 107 PHE A CA 1
ATOM 860 C C . PHE A 1 107 ? 7.727 6.192 -1.093 1.00 93.62 107 PHE A C 1
ATOM 862 O O . PHE A 1 107 ? 8.662 6.713 -0.482 1.00 93.62 107 PHE A O 1
ATOM 869 N N . ALA A 1 108 ? 7.662 6.163 -2.427 1.00 96.56 108 ALA A N 1
ATOM 870 C CA . ALA A 1 108 ? 8.675 6.751 -3.297 1.00 96.56 108 ALA A CA 1
ATOM 871 C C . ALA A 1 108 ? 8.670 8.286 -3.277 1.00 96.56 108 ALA A C 1
ATOM 873 O O . ALA A 1 108 ? 9.738 8.883 -3.396 1.00 96.56 108 ALA A O 1
ATOM 874 N N . ILE A 1 109 ? 7.508 8.926 -3.101 1.00 95.50 109 ILE A N 1
ATOM 875 C CA . ILE A 1 109 ? 7.384 10.388 -3.215 1.00 95.50 109 ILE A CA 1
ATOM 876 C C . ILE A 1 109 ? 7.397 11.133 -1.878 1.00 95.50 109 ILE A C 1
ATOM 878 O O . ILE A 1 109 ? 7.594 12.349 -1.862 1.00 95.50 109 ILE A O 1
ATOM 882 N N . VAL A 1 110 ? 7.189 10.460 -0.741 1.00 91.31 110 VAL A N 1
ATOM 883 C CA . VAL A 1 110 ? 7.346 11.106 0.571 1.00 91.31 110 VAL A CA 1
ATOM 884 C C . VAL A 1 110 ? 8.829 11.256 0.876 1.00 91.31 110 VAL A C 1
ATOM 886 O O . VAL A 1 110 ? 9.548 10.268 0.980 1.00 91.31 110 VAL A O 1
ATOM 889 N N . ASN A 1 111 ? 9.290 12.492 1.058 1.00 88.38 111 ASN A N 1
ATOM 890 C CA . ASN A 1 111 ? 10.685 12.822 1.318 1.00 88.38 111 ASN A CA 1
ATOM 891 C C . ASN A 1 111 ? 11.100 12.383 2.731 1.00 88.38 111 ASN A C 1
ATOM 893 O O . ASN A 1 111 ? 11.006 13.149 3.693 1.00 88.38 111 ASN A O 1
ATOM 897 N N . ARG A 1 112 ? 11.607 11.155 2.849 1.00 81.00 112 ARG A N 1
ATOM 898 C CA . ARG A 1 112 ? 12.042 10.542 4.112 1.00 81.00 112 ARG A CA 1
ATOM 899 C C . ARG A 1 112 ? 13.242 11.238 4.751 1.00 81.00 112 ARG A C 1
ATOM 901 O O . ARG A 1 112 ? 13.422 11.125 5.955 1.00 81.00 112 ARG A O 1
ATOM 908 N N . GLN A 1 113 ? 14.032 12.000 3.990 1.00 79.62 113 GLN A N 1
ATOM 909 C CA . GLN A 1 113 ? 15.122 12.807 4.555 1.00 79.62 113 GLN A CA 1
ATOM 910 C C . GLN A 1 113 ? 14.604 14.035 5.320 1.00 79.62 113 GLN A C 1
ATOM 912 O O . GLN A 1 113 ? 15.281 14.541 6.213 1.00 79.62 113 GLN A O 1
ATOM 917 N N . LYS A 1 114 ? 13.413 14.539 4.969 1.00 78.31 114 LYS A N 1
ATOM 918 C CA . LYS A 1 114 ? 12.803 15.732 5.585 1.00 78.31 114 LYS A CA 1
ATOM 919 C C . LYS A 1 114 ? 11.605 15.420 6.478 1.00 78.31 114 LYS A C 1
ATOM 921 O O . LYS A 1 114 ? 11.210 16.272 7.277 1.00 78.31 114 LYS A O 1
ATOM 926 N N . TYR A 1 115 ? 11.015 14.238 6.328 1.00 75.44 115 TYR A N 1
ATOM 927 C CA . TYR A 1 115 ? 9.835 13.800 7.054 1.00 75.44 115 TYR A CA 1
ATOM 928 C C . TYR A 1 115 ? 10.209 12.847 8.190 1.00 75.44 115 TYR A C 1
ATOM 930 O O . TYR A 1 115 ? 10.676 11.740 7.945 1.00 75.44 115 TYR A O 1
ATOM 938 N N . THR A 1 116 ? 9.952 13.262 9.430 1.00 70.44 116 THR A N 1
ATOM 939 C CA . THR A 1 116 ? 10.213 12.459 10.639 1.00 70.44 116 THR A CA 1
ATOM 940 C C . THR A 1 116 ? 8.933 12.168 11.433 1.00 70.44 116 THR A C 1
ATOM 942 O O . THR A 1 116 ? 9.006 11.890 12.627 1.00 70.44 116 THR A O 1
ATOM 945 N N . GLY A 1 117 ? 7.761 12.315 10.806 1.00 70.94 117 GLY A N 1
ATOM 946 C CA . GLY A 1 117 ? 6.451 12.067 11.416 1.00 70.94 117 GLY A CA 1
ATOM 947 C C . GLY A 1 117 ? 5.941 10.640 11.216 1.00 70.94 117 GLY A C 1
ATOM 948 O O . GLY A 1 117 ? 6.593 9.813 10.575 1.00 70.94 117 GLY A O 1
ATOM 949 N N . SER A 1 118 ? 4.742 10.364 11.726 1.00 72.19 118 SER A N 1
ATOM 950 C CA . SER A 1 118 ? 4.033 9.107 11.480 1.00 72.19 118 SER A CA 1
ATOM 951 C C . SER A 1 118 ? 3.582 9.040 10.022 1.00 72.19 118 SER A C 1
ATOM 953 O O . SER A 1 118 ? 2.951 9.968 9.524 1.00 72.19 118 SER A O 1
ATOM 955 N N . LEU A 1 119 ? 3.914 7.969 9.301 1.00 77.56 119 LEU A N 1
ATOM 956 C CA . LEU A 1 119 ? 3.420 7.756 7.940 1.00 77.56 119 LEU A CA 1
ATOM 957 C C . LEU A 1 119 ? 2.307 6.714 7.971 1.00 77.56 119 LEU A C 1
ATOM 959 O O . LEU A 1 119 ? 2.561 5.516 7.861 1.00 77.56 119 LEU A O 1
ATOM 963 N N . ARG A 1 120 ? 1.070 7.176 8.147 1.00 78.06 120 ARG A N 1
ATOM 964 C CA . ARG A 1 120 ? -0.091 6.288 8.227 1.00 78.06 120 ARG A CA 1
ATOM 965 C C . ARG A 1 120 ? -0.619 6.017 6.844 1.00 78.06 120 ARG A C 1
ATOM 967 O O . ARG A 1 120 ? -0.805 6.932 6.042 1.00 78.06 120 ARG A O 1
ATOM 974 N N . ASN A 1 121 ? -0.850 4.751 6.566 1.00 85.75 121 ASN A N 1
ATOM 975 C CA . ASN A 1 121 ? -1.285 4.326 5.260 1.00 85.75 121 ASN A CA 1
ATOM 976 C C . ASN A 1 121 ? -2.001 2.976 5.353 1.00 85.75 121 ASN A C 1
ATOM 978 O O . ASN A 1 121 ? -1.815 2.252 6.326 1.00 85.75 121 ASN A O 1
ATOM 982 N N . ALA A 1 122 ? -2.814 2.665 4.353 1.00 81.81 122 ALA A N 1
ATOM 983 C CA . ALA A 1 122 ? -3.412 1.350 4.178 1.00 81.81 122 ALA A CA 1
ATOM 984 C C . ALA A 1 122 ? -3.665 1.101 2.690 1.00 81.81 122 ALA A C 1
ATOM 986 O O . ALA A 1 122 ? -3.972 2.038 1.948 1.00 81.81 122 ALA A O 1
ATOM 987 N N . CYS A 1 123 ? -3.571 -0.157 2.274 1.00 85.25 123 CYS A N 1
ATOM 988 C CA . CYS A 1 123 ? -3.975 -0.629 0.956 1.00 85.25 123 CYS A CA 1
ATOM 989 C C . CYS A 1 123 ? -4.566 -2.027 1.116 1.00 85.25 123 CYS A C 1
ATOM 991 O O . CYS A 1 123 ? -3.890 -2.931 1.604 1.00 85.25 123 CYS A O 1
ATOM 993 N N . TYR A 1 124 ? -5.828 -2.208 0.742 1.00 75.44 124 TYR A N 1
ATOM 994 C CA . TYR A 1 124 ? -6.479 -3.505 0.883 1.00 75.44 124 TYR A CA 1
ATOM 995 C C . TYR A 1 124 ? -7.528 -3.739 -0.193 1.00 75.44 124 TYR A C 1
ATOM 997 O O . TYR A 1 124 ? -8.107 -2.818 -0.777 1.00 75.44 124 TYR A O 1
ATOM 1005 N N . ARG A 1 125 ? -7.749 -5.022 -0.466 1.00 81.38 125 ARG A N 1
ATOM 1006 C CA . ARG A 1 125 ? -8.753 -5.503 -1.402 1.00 81.38 125 ARG A CA 1
ATOM 1007 C C . ARG A 1 125 ? -10.075 -5.695 -0.669 1.00 81.38 125 ARG A C 1
ATOM 1009 O O . ARG A 1 125 ? -10.136 -6.422 0.315 1.00 81.38 125 ARG A O 1
ATOM 1016 N N . VAL A 1 126 ? -11.136 -5.096 -1.192 1.00 76.94 126 VAL A N 1
ATOM 1017 C CA . VAL A 1 126 ? -12.515 -5.352 -0.764 1.00 76.94 126 VAL A CA 1
ATOM 1018 C C . VAL A 1 126 ? -13.284 -6.004 -1.897 1.00 76.94 126 VAL A C 1
ATOM 1020 O O . VAL A 1 126 ? -13.035 -5.711 -3.066 1.00 76.94 126 VAL A O 1
ATOM 1023 N N . VAL A 1 127 ? -14.202 -6.902 -1.559 1.00 75.56 127 VAL A N 1
ATOM 1024 C CA . VAL A 1 127 ? -15.090 -7.560 -2.518 1.00 75.56 127 VAL A CA 1
ATOM 1025 C C . VAL A 1 127 ? -16.518 -7.188 -2.150 1.00 75.56 127 VAL A C 1
ATOM 1027 O O . VAL A 1 127 ? -16.928 -7.394 -1.010 1.00 75.56 127 VAL A O 1
ATOM 1030 N N . ASP A 1 128 ? -17.251 -6.594 -3.088 1.00 75.06 128 ASP A N 1
ATOM 1031 C CA . ASP A 1 128 ? -18.644 -6.218 -2.862 1.00 75.06 128 ASP A CA 1
ATOM 1032 C C . ASP A 1 128 ? -19.572 -7.451 -2.844 1.00 75.06 128 ASP A C 1
ATOM 1034 O O . ASP A 1 128 ? -19.170 -8.584 -3.122 1.00 75.06 128 ASP A O 1
ATOM 1038 N N . ARG A 1 129 ? -20.859 -7.234 -2.543 1.00 73.00 129 ARG A N 1
ATOM 1039 C CA . ARG A 1 129 ? -21.871 -8.309 -2.504 1.00 73.00 129 ARG A CA 1
ATOM 1040 C C . ARG A 1 129 ? -22.075 -9.017 -3.848 1.00 73.00 129 ARG A C 1
ATOM 1042 O O . ARG A 1 129 ? -22.612 -10.120 -3.866 1.00 73.00 129 ARG A O 1
ATOM 1049 N N . ASN A 1 130 ? -21.670 -8.392 -4.951 1.00 75.69 130 ASN A N 1
ATOM 1050 C CA . ASN A 1 130 ? -21.760 -8.946 -6.298 1.00 75.69 130 ASN A CA 1
ATOM 1051 C C . ASN A 1 130 ? -20.478 -9.698 -6.699 1.00 75.69 130 ASN A C 1
ATOM 1053 O O . ASN A 1 130 ? -20.404 -10.222 -7.808 1.00 75.69 130 ASN A O 1
ATOM 1057 N N . GLY A 1 131 ? -19.474 -9.764 -5.818 1.00 73.75 131 GLY A N 1
ATOM 1058 C CA . GLY A 1 131 ? -18.188 -10.397 -6.093 1.00 73.75 131 GLY A CA 1
ATOM 1059 C C . GLY A 1 131 ? -17.180 -9.485 -6.798 1.00 73.75 131 GLY A C 1
ATOM 1060 O O . GLY A 1 131 ? -16.098 -9.954 -7.157 1.00 73.75 131 GLY A O 1
ATOM 1061 N N . ASN A 1 132 ? -17.482 -8.197 -6.989 1.00 74.94 132 ASN A N 1
ATOM 1062 C CA . ASN A 1 132 ? -16.550 -7.270 -7.623 1.00 74.94 132 ASN A CA 1
ATOM 1063 C C . ASN A 1 132 ? -15.466 -6.867 -6.631 1.00 74.94 132 ASN A C 1
ATOM 1065 O O . ASN A 1 132 ? -15.748 -6.344 -5.551 1.00 74.94 132 ASN A O 1
ATOM 1069 N N . ALA A 1 133 ? -14.211 -7.078 -7.015 1.00 77.75 133 ALA A N 1
ATOM 1070 C CA . ALA A 1 133 ? -13.075 -6.647 -6.221 1.00 77.75 133 ALA A CA 1
ATOM 1071 C C . ALA A 1 133 ? -12.715 -5.189 -6.523 1.00 77.75 133 ALA A C 1
ATOM 1073 O O . ALA A 1 133 ? -12.629 -4.787 -7.679 1.00 77.75 133 ALA A O 1
ATOM 1074 N N . SER A 1 134 ? -12.425 -4.418 -5.481 1.00 81.50 134 SER A N 1
ATOM 1075 C CA . SER A 1 134 ? -11.862 -3.074 -5.588 1.00 81.50 134 SER A CA 1
ATOM 1076 C C . SER A 1 134 ? -10.776 -2.865 -4.538 1.00 81.50 134 SER A C 1
ATOM 1078 O O . SER A 1 134 ? -10.648 -3.646 -3.593 1.00 81.50 134 SER A O 1
ATOM 1080 N N . LYS A 1 135 ? -9.959 -1.832 -4.730 1.00 86.31 135 LYS A N 1
ATOM 1081 C CA . LYS A 1 135 ? -8.922 -1.441 -3.776 1.00 86.31 135 LYS A CA 1
ATOM 1082 C C . LYS A 1 135 ? -9.385 -0.232 -2.986 1.00 86.31 135 LYS A C 1
ATOM 1084 O O . LYS A 1 135 ? -9.924 0.714 -3.564 1.00 86.31 135 LYS A O 1
ATOM 1089 N N . LEU A 1 136 ? -9.146 -0.267 -1.685 1.00 86.38 136 LEU A N 1
ATOM 1090 C CA . LEU A 1 136 ? -9.316 0.865 -0.794 1.00 86.38 136 LEU A CA 1
ATOM 1091 C C . LEU A 1 136 ? -7.956 1.292 -0.253 1.00 86.38 136 LEU A C 1
ATOM 1093 O O . LEU A 1 136 ? -7.094 0.459 0.036 1.00 86.38 136 LEU A O 1
ATOM 1097 N N . TYR A 1 137 ? -7.783 2.603 -0.134 1.00 87.94 137 TYR A N 1
ATOM 1098 C CA . TYR A 1 137 ? -6.534 3.222 0.269 1.00 87.94 137 TYR A CA 1
ATOM 1099 C C . TYR A 1 137 ? -6.738 4.213 1.404 1.00 87.94 137 TYR A C 1
ATOM 1101 O O . TYR A 1 137 ? -7.748 4.909 1.482 1.00 87.94 137 TYR A O 1
ATOM 1109 N N . TYR A 1 138 ? -5.726 4.341 2.247 1.00 85.88 138 TYR A N 1
ATOM 1110 C CA . TYR A 1 138 ? -5.622 5.411 3.225 1.00 85.88 138 TYR A CA 1
ATOM 1111 C C . TYR A 1 138 ? -4.220 5.992 3.164 1.00 85.88 138 TYR A C 1
ATOM 1113 O O . TYR A 1 138 ? -3.251 5.245 3.061 1.00 85.88 138 TYR A O 1
ATOM 1121 N N . PHE A 1 139 ? -4.109 7.314 3.253 1.00 87.56 139 PHE A N 1
ATOM 1122 C CA . PHE A 1 139 ? -2.832 8.014 3.296 1.00 87.56 139 PHE A CA 1
ATOM 1123 C C . PHE A 1 139 ? -2.954 9.215 4.213 1.00 87.56 139 PHE A C 1
ATOM 1125 O O . PHE A 1 139 ? -3.844 10.048 4.023 1.00 87.56 139 PHE A O 1
ATOM 1132 N N . ALA A 1 140 ? -2.049 9.327 5.177 1.00 84.69 140 ALA A N 1
ATOM 1133 C CA . ALA A 1 140 ? -1.982 10.490 6.034 1.00 84.69 140 ALA A CA 1
ATOM 1134 C C . ALA A 1 140 ? -0.555 10.823 6.468 1.00 84.69 140 ALA A C 1
ATOM 1136 O O . ALA A 1 140 ? 0.279 9.943 6.701 1.00 84.69 140 ALA A O 1
ATOM 1137 N N . LEU A 1 141 ? -0.310 12.125 6.589 1.00 81.31 141 LEU A N 1
ATOM 1138 C CA . LEU A 1 141 ? 0.930 12.704 7.084 1.00 81.31 141 LEU A CA 1
ATOM 1139 C C . LEU A 1 141 ? 0.632 13.696 8.214 1.00 81.31 141 LEU A C 1
ATOM 1141 O O . LEU A 1 141 ? -0.416 14.346 8.247 1.00 81.31 141 LEU A O 1
ATOM 1145 N N . ASP A 1 142 ? 1.599 13.864 9.107 1.00 76.00 142 ASP A N 1
ATOM 1146 C CA . ASP A 1 142 ? 1.524 14.806 10.217 1.00 76.00 142 ASP A CA 1
ATOM 1147 C C . ASP A 1 142 ? 1.641 16.258 9.713 1.00 76.00 142 ASP A C 1
ATOM 1149 O O . ASP A 1 142 ? 2.610 16.648 9.043 1.00 76.00 142 ASP A O 1
ATOM 1153 N N . LEU A 1 143 ? 0.690 17.105 10.121 1.00 67.88 143 LEU A N 1
ATOM 1154 C CA . LEU A 1 143 ? 0.562 18.515 9.732 1.00 67.88 143 LEU A CA 1
ATOM 1155 C C . LEU A 1 143 ? 1.850 19.318 9.927 1.00 67.88 143 LEU A C 1
ATOM 1157 O O . LEU A 1 143 ? 2.184 20.173 9.103 1.00 67.88 143 LEU A O 1
ATOM 1161 N N . GLN A 1 144 ? 2.585 19.052 11.011 1.00 65.50 144 GLN A N 1
ATOM 1162 C CA . GLN A 1 144 ? 3.781 19.820 11.364 1.00 65.50 144 GLN A CA 1
ATOM 1163 C C . GLN A 1 144 ? 4.900 19.720 10.314 1.00 65.50 144 GLN A C 1
ATOM 1165 O O . GLN A 1 144 ? 5.777 20.587 10.267 1.00 65.50 144 GLN A O 1
ATOM 1170 N N . PHE A 1 145 ? 4.862 18.703 9.446 1.00 63.34 145 PHE A N 1
ATOM 1171 C CA . PHE A 1 145 ? 5.864 18.513 8.401 1.00 63.34 145 PHE A CA 1
ATOM 1172 C C . PHE A 1 145 ? 5.404 18.972 7.019 1.00 63.34 145 PHE A C 1
ATOM 1174 O O . PHE A 1 145 ? 6.268 19.271 6.201 1.00 63.34 145 PHE A O 1
ATOM 1181 N N . LEU A 1 146 ? 4.101 19.145 6.756 1.00 60.38 146 LEU A N 1
ATOM 1182 C CA . LEU A 1 146 ? 3.594 19.567 5.436 1.00 60.38 146 LEU A CA 1
ATOM 1183 C C . LEU A 1 146 ? 4.135 20.925 4.971 1.00 60.38 146 LEU A C 1
ATOM 1185 O O . LEU A 1 146 ? 4.286 21.163 3.775 1.00 60.38 146 LEU A O 1
ATOM 1189 N N . ARG A 1 147 ? 4.542 21.791 5.907 1.00 57.25 147 ARG A N 1
ATOM 1190 C CA . ARG A 1 147 ? 5.208 23.069 5.604 1.00 57.25 147 ARG A CA 1
ATOM 1191 C C . ARG A 1 147 ? 6.645 22.922 5.061 1.00 57.25 147 ARG A C 1
ATOM 1193 O O . ARG A 1 147 ? 7.248 23.930 4.705 1.00 57.25 147 ARG A O 1
ATOM 1200 N N . LYS A 1 148 ? 7.219 21.709 4.985 1.00 57.06 148 LYS A N 1
ATOM 1201 C CA . LYS A 1 148 ? 8.659 21.467 4.727 1.00 57.06 148 LYS A CA 1
ATOM 1202 C C . LYS A 1 148 ? 9.026 20.855 3.361 1.00 57.06 148 LYS A C 1
ATOM 1204 O O . LYS A 1 148 ? 10.106 20.282 3.246 1.00 57.06 148 LYS A O 1
ATOM 1209 N N . ARG A 1 149 ? 8.210 21.000 2.307 1.00 69.00 149 ARG A N 1
ATOM 1210 C CA . ARG A 1 149 ? 8.410 20.286 1.017 1.00 69.00 149 ARG A CA 1
ATOM 1211 C C . ARG A 1 149 ? 8.494 18.765 1.246 1.00 69.00 149 ARG A C 1
ATOM 1213 O O . ARG A 1 149 ? 9.541 18.152 1.056 1.00 69.00 149 ARG A O 1
ATOM 1220 N N . VAL A 1 150 ? 7.386 18.185 1.711 1.00 80.62 150 VAL A N 1
ATOM 1221 C CA . VAL A 1 150 ? 7.264 16.749 2.043 1.00 80.62 150 VAL A CA 1
ATOM 1222 C C . VAL A 1 150 ? 7.327 15.822 0.836 1.00 80.62 150 VAL A C 1
ATOM 1224 O O . VAL A 1 150 ? 7.482 14.621 1.010 1.00 80.62 150 VAL A O 1
ATOM 1227 N N . TRP A 1 151 ? 7.217 16.377 -0.364 1.00 90.06 151 TRP A N 1
ATOM 1228 C CA . TRP A 1 151 ? 7.219 15.632 -1.608 1.00 90.06 151 TRP A CA 1
ATOM 1229 C C . TRP A 1 151 ? 8.590 15.693 -2.277 1.00 90.06 151 TRP A C 1
ATOM 1231 O O . TRP A 1 151 ? 9.293 16.705 -2.202 1.00 90.06 151 TRP A O 1
ATOM 1241 N N . THR A 1 152 ? 8.960 14.603 -2.925 1.00 93.50 152 THR A N 1
ATOM 1242 C CA . THR A 1 152 ? 10.148 14.457 -3.761 1.00 93.50 152 THR A CA 1
ATOM 1243 C C . THR A 1 152 ? 9.809 13.542 -4.926 1.00 93.50 152 THR A C 1
ATOM 1245 O O . THR A 1 152 ? 8.852 12.774 -4.846 1.00 93.50 152 THR A O 1
ATOM 1248 N N . ASP A 1 153 ? 10.609 13.602 -5.979 1.00 96.56 153 ASP A N 1
ATOM 1249 C CA . ASP A 1 153 ? 10.647 12.515 -6.948 1.00 96.56 153 ASP A CA 1
ATOM 1250 C C . ASP A 1 153 ? 11.353 11.312 -6.310 1.00 96.56 153 ASP A C 1
ATOM 1252 O O . ASP A 1 153 ? 12.155 11.458 -5.374 1.00 96.56 153 ASP A O 1
ATOM 1256 N N . GLY A 1 154 ? 11.025 10.124 -6.798 1.00 97.19 154 GLY A N 1
ATOM 1257 C CA . GLY A 1 154 ? 11.549 8.864 -6.301 1.00 97.19 154 GLY A CA 1
ATOM 1258 C C . GLY A 1 154 ? 11.538 7.783 -7.369 1.00 97.19 154 GLY A C 1
ATOM 1259 O O . GLY A 1 154 ? 11.327 8.039 -8.553 1.00 97.19 154 GLY A O 1
ATOM 1260 N N . MET A 1 155 ? 11.786 6.554 -6.938 1.00 98.00 155 MET A N 1
ATOM 1261 C CA . MET A 1 155 ? 11.877 5.392 -7.811 1.00 98.00 155 MET A CA 1
ATOM 1262 C C . MET A 1 155 ? 10.958 4.282 -7.319 1.00 98.00 155 MET A C 1
ATOM 1264 O O . MET A 1 155 ? 10.876 4.009 -6.118 1.00 98.00 155 MET A O 1
ATOM 1268 N N . ILE A 1 156 ? 10.324 3.607 -8.272 1.00 98.44 156 ILE A N 1
ATOM 1269 C CA . ILE A 1 156 ? 9.699 2.304 -8.072 1.00 98.44 156 ILE A CA 1
ATOM 1270 C C . ILE A 1 156 ? 10.625 1.249 -8.656 1.00 98.44 156 ILE A C 1
ATOM 1272 O O . ILE A 1 156 ? 11.039 1.348 -9.809 1.00 98.44 156 ILE A O 1
ATOM 1276 N N . TYR A 1 157 ? 10.937 0.241 -7.856 1.00 97.75 157 TYR A N 1
ATOM 1277 C CA . TYR A 1 157 ? 11.791 -0.881 -8.213 1.00 97.75 157 TYR A CA 1
ATOM 1278 C C . TYR A 1 157 ? 10.933 -2.109 -8.498 1.00 97.75 157 TYR A C 1
ATOM 1280 O O . TYR A 1 157 ? 10.051 -2.449 -7.705 1.00 97.75 157 TYR A O 1
ATOM 1288 N N . LEU A 1 158 ? 11.196 -2.759 -9.632 1.00 97.38 158 LEU A N 1
ATOM 1289 C CA . LEU A 1 158 ? 10.522 -3.980 -10.061 1.00 97.38 158 LEU A CA 1
ATOM 1290 C C . LEU A 1 158 ? 11.326 -5.170 -9.546 1.00 97.38 158 LEU A C 1
ATOM 1292 O O . LEU A 1 158 ? 12.448 -5.413 -10.000 1.00 97.38 158 LEU A O 1
ATOM 1296 N N . LEU A 1 159 ? 10.757 -5.907 -8.596 1.00 97.25 159 LEU A N 1
ATOM 1297 C CA . LEU A 1 159 ? 11.445 -6.997 -7.915 1.00 97.25 159 LEU A CA 1
ATOM 1298 C C . LEU A 1 159 ? 10.862 -8.349 -8.343 1.00 97.25 159 LEU A C 1
ATOM 1300 O O . LEU A 1 159 ? 9.633 -8.482 -8.376 1.00 97.25 159 LEU A O 1
ATOM 1304 N N . PRO A 1 160 ? 11.702 -9.361 -8.640 1.00 96.19 160 PRO A N 1
ATOM 1305 C CA . PRO A 1 160 ? 11.236 -10.728 -8.838 1.00 96.19 160 PRO A CA 1
ATOM 1306 C C . PRO A 1 160 ? 10.512 -11.212 -7.586 1.00 96.19 160 PRO A C 1
ATOM 1308 O O . PRO A 1 160 ? 11.012 -11.059 -6.472 1.00 96.19 160 PRO A O 1
ATOM 1311 N N . LYS A 1 161 ? 9.340 -11.809 -7.770 1.00 96.88 161 LYS A N 1
ATOM 1312 C CA . LYS A 1 161 ? 8.481 -12.237 -6.664 1.00 96.88 161 LYS A CA 1
ATOM 1313 C C . LYS A 1 161 ? 8.929 -13.546 -6.001 1.00 96.88 161 LYS A C 1
ATOM 1315 O O . LYS A 1 161 ? 8.466 -13.852 -4.911 1.00 96.88 161 LYS A O 1
ATOM 1320 N N . ASP A 1 162 ? 9.835 -14.300 -6.625 1.00 96.56 162 ASP A N 1
ATOM 1321 C CA . ASP A 1 162 ? 10.165 -15.683 -6.242 1.00 96.56 162 ASP A CA 1
ATOM 1322 C C . ASP A 1 162 ? 10.699 -15.848 -4.811 1.00 96.56 162 ASP A C 1
ATOM 1324 O O . ASP A 1 162 ? 10.480 -16.887 -4.196 1.00 96.56 162 ASP A O 1
ATOM 1328 N N . SER A 1 163 ? 11.388 -14.839 -4.269 1.00 95.94 163 SER A N 1
ATOM 1329 C CA . SER A 1 163 ? 11.917 -14.870 -2.898 1.00 95.94 163 SER A CA 1
ATOM 1330 C C . SER A 1 163 ? 10.995 -14.224 -1.862 1.00 95.94 163 SER A C 1
ATOM 1332 O O . SER A 1 163 ? 11.394 -14.087 -0.706 1.00 95.94 163 SER A O 1
ATOM 1334 N N . PHE A 1 164 ? 9.803 -13.775 -2.268 1.00 97.56 164 PHE A N 1
ATOM 1335 C CA . PHE A 1 164 ? 8.880 -13.062 -1.397 1.00 97.56 164 PHE A CA 1
ATOM 1336 C C . PHE A 1 164 ? 7.766 -13.955 -0.856 1.00 97.56 164 PHE A C 1
ATOM 1338 O O . PHE A 1 164 ? 7.130 -14.718 -1.582 1.00 97.56 164 PHE A O 1
ATOM 1345 N N . GLU A 1 165 ? 7.448 -13.741 0.413 1.00 95.69 165 GLU A N 1
ATOM 1346 C CA . GLU A 1 165 ? 6.291 -14.296 1.097 1.00 95.69 165 GLU A CA 1
ATOM 1347 C C . GLU A 1 165 ? 5.238 -13.201 1.280 1.00 95.69 165 GLU A C 1
ATOM 1349 O O . GLU A 1 165 ? 5.548 -12.081 1.695 1.00 95.69 165 GLU A O 1
ATOM 1354 N N . GLN A 1 166 ? 3.985 -13.509 0.941 1.00 93.38 166 GLN A N 1
ATOM 1355 C CA . GLN A 1 166 ? 2.876 -12.582 1.151 1.00 93.38 166 GLN A CA 1
ATOM 1356 C C . GLN A 1 166 ? 2.512 -12.564 2.627 1.00 93.38 166 GLN A C 1
ATOM 1358 O O . GLN A 1 166 ? 2.273 -13.623 3.212 1.00 93.38 166 GLN A O 1
ATOM 1363 N N . LEU A 1 167 ? 2.406 -11.372 3.205 1.00 86.44 167 LEU A N 1
ATOM 1364 C CA . LEU A 1 167 ? 1.910 -11.248 4.563 1.00 86.44 167 LEU A CA 1
ATOM 1365 C C . LEU A 1 167 ? 0.414 -11.560 4.622 1.00 86.44 167 LEU A C 1
ATOM 1367 O O . LEU A 1 167 ? -0.344 -11.348 3.668 1.00 86.44 167 LEU A O 1
ATOM 1371 N N . VAL A 1 168 ? -0.005 -12.063 5.775 1.00 79.69 168 VAL A N 1
ATOM 1372 C CA . VAL A 1 168 ? -1.408 -12.296 6.105 1.00 79.69 168 VAL A CA 1
ATOM 1373 C C . VAL A 1 168 ? -1.754 -11.553 7.385 1.00 79.69 168 VAL A C 1
ATOM 1375 O O . VAL A 1 168 ? -0.887 -11.346 8.234 1.00 79.69 168 VAL A O 1
ATOM 1378 N N . ASP A 1 169 ? -3.011 -11.142 7.515 1.00 69.25 169 ASP A N 1
ATOM 1379 C CA . ASP A 1 169 ? -3.524 -10.672 8.798 1.00 69.25 169 ASP A CA 1
ATOM 1380 C C . ASP A 1 169 ? -3.727 -11.843 9.780 1.00 69.25 169 ASP A C 1
ATOM 1382 O O . ASP A 1 169 ? -3.584 -13.020 9.435 1.00 69.25 169 ASP A O 1
ATOM 1386 N N . ASP A 1 170 ? -4.085 -11.518 11.021 1.00 61.34 170 ASP A N 1
ATOM 1387 C CA . ASP A 1 170 ? -4.238 -12.499 12.103 1.00 61.34 170 ASP A CA 1
ATOM 1388 C C . ASP A 1 170 ? -5.359 -13.529 11.859 1.00 61.34 170 ASP A C 1
ATOM 1390 O O . ASP A 1 170 ? -5.419 -14.553 12.542 1.00 61.34 170 ASP A O 1
ATOM 1394 N N . VAL A 1 171 ? -6.254 -13.280 10.897 1.00 64.62 171 VAL A N 1
ATOM 1395 C CA . VAL A 1 171 ? -7.324 -14.210 10.501 1.00 64.62 171 VAL A CA 1
ATOM 1396 C C . VAL A 1 171 ? -7.030 -14.909 9.167 1.00 64.62 171 VAL A C 1
ATOM 1398 O O . VAL A 1 171 ? -7.862 -15.671 8.673 1.00 64.62 171 VAL A O 1
ATOM 1401 N N . GLY A 1 172 ? -5.832 -14.712 8.608 1.00 70.62 172 GLY A N 1
ATOM 1402 C CA . GLY A 1 172 ? -5.330 -15.403 7.424 1.00 70.62 172 GLY A CA 1
ATOM 1403 C C . GLY A 1 172 ? -5.684 -14.748 6.087 1.00 70.62 172 GLY A C 1
ATOM 1404 O O . GLY A 1 172 ? -5.442 -15.356 5.039 1.00 70.62 172 GLY A O 1
ATOM 1405 N N . ASN A 1 173 ? -6.239 -13.532 6.073 1.00 74.25 173 ASN A N 1
ATOM 1406 C CA . ASN A 1 173 ? -6.467 -12.815 4.821 1.00 74.25 173 ASN A CA 1
ATOM 1407 C C . ASN A 1 173 ? -5.144 -12.312 4.254 1.00 74.25 173 ASN A C 1
ATOM 1409 O O . ASN A 1 173 ? -4.305 -11.765 4.965 1.00 74.25 173 ASN A O 1
ATOM 1413 N N . LYS A 1 174 ? -4.988 -12.445 2.938 1.00 83.38 174 LYS A N 1
ATOM 1414 C CA . LYS A 1 174 ? -3.814 -11.955 2.215 1.00 83.38 174 LYS A CA 1
ATOM 1415 C C . LYS A 1 174 ? -3.763 -10.430 2.226 1.00 83.38 174 LYS A C 1
ATOM 1417 O O . LYS A 1 174 ? -4.707 -9.780 1.777 1.00 83.38 174 LYS A O 1
ATOM 1422 N N . LEU A 1 175 ? -2.636 -9.887 2.674 1.00 85.44 175 LEU A N 1
ATOM 1423 C CA . LEU A 1 175 ? -2.318 -8.465 2.601 1.00 85.44 175 LEU A CA 1
ATOM 1424 C C . LEU A 1 175 ? -1.674 -8.125 1.256 1.00 85.44 175 LEU A C 1
ATOM 1426 O O . LEU A 1 175 ? -1.227 -8.998 0.515 1.00 85.44 175 LEU A O 1
ATOM 1430 N N . GLU A 1 176 ? -1.601 -6.838 0.932 1.00 88.81 176 GLU A N 1
ATOM 1431 C CA . GLU A 1 176 ? -0.886 -6.378 -0.266 1.00 88.81 176 GLU A CA 1
ATOM 1432 C C . GLU A 1 176 ? 0.626 -6.320 -0.083 1.00 88.81 176 GLU A C 1
ATOM 1434 O O . GLU A 1 176 ? 1.350 -6.156 -1.062 1.00 88.81 176 GLU A O 1
ATOM 1439 N N . GLU A 1 177 ? 1.098 -6.452 1.153 1.00 90.19 177 GLU A N 1
ATOM 1440 C CA . GLU A 1 177 ? 2.507 -6.406 1.501 1.00 90.19 177 GLU A CA 1
ATOM 1441 C C . GLU A 1 177 ? 3.167 -7.785 1.405 1.00 90.19 177 GLU A C 1
ATOM 1443 O O . GLU A 1 177 ? 2.584 -8.823 1.728 1.00 90.19 177 GLU A O 1
ATOM 1448 N N . TRP A 1 178 ? 4.409 -7.768 0.940 1.00 94.25 178 TRP A N 1
ATOM 1449 C CA . TRP A 1 178 ? 5.261 -8.925 0.735 1.00 94.25 178 TRP A CA 1
ATOM 1450 C C . TRP A 1 178 ? 6.618 -8.671 1.382 1.00 94.25 178 TRP A C 1
ATOM 1452 O O . TRP A 1 178 ? 7.141 -7.556 1.309 1.00 94.25 178 TRP A O 1
ATOM 1462 N N . ILE A 1 179 ? 7.216 -9.720 1.945 1.00 94.56 179 ILE A N 1
ATOM 1463 C CA . ILE A 1 179 ? 8.542 -9.660 2.562 1.00 94.56 179 ILE A CA 1
ATOM 1464 C C . ILE A 1 179 ? 9.499 -10.688 1.959 1.00 94.56 179 ILE A C 1
ATOM 1466 O O . ILE A 1 179 ? 9.100 -11.800 1.634 1.00 94.56 179 ILE A O 1
ATOM 1470 N N . SER A 1 180 ? 10.772 -10.323 1.825 1.00 95.62 180 SER A N 1
ATOM 1471 C CA . SER A 1 180 ? 11.864 -11.243 1.486 1.00 95.62 180 SER A CA 1
ATOM 1472 C C . SER A 1 180 ? 12.973 -11.124 2.526 1.00 95.62 180 SER A C 1
ATOM 1474 O O . SER A 1 180 ? 13.477 -10.030 2.785 1.00 95.62 180 SER A O 1
ATOM 1476 N N . PHE A 1 181 ? 13.389 -12.252 3.101 1.00 94.88 181 PHE A N 1
ATOM 1477 C CA . PHE A 1 181 ? 14.490 -12.315 4.073 1.00 94.88 181 PHE A CA 1
ATOM 1478 C C . PHE A 1 181 ? 15.875 -12.409 3.424 1.00 94.88 181 PHE A C 1
ATOM 1480 O O . PHE A 1 181 ? 16.888 -12.441 4.117 1.00 94.88 181 PHE A O 1
ATOM 1487 N N . VAL A 1 182 ? 15.935 -12.460 2.094 1.00 95.94 182 VAL A N 1
ATOM 1488 C CA . VAL A 1 182 ? 17.185 -12.466 1.329 1.00 95.94 182 VAL A CA 1
ATOM 1489 C C . VAL A 1 182 ? 17.310 -11.188 0.501 1.00 95.94 182 VAL A C 1
ATOM 1491 O O . VAL A 1 182 ? 16.283 -10.607 0.132 1.00 95.94 182 VAL A O 1
ATOM 1494 N N . PRO A 1 183 ? 18.541 -10.737 0.190 1.00 96.50 183 PRO A N 1
ATOM 1495 C CA . PRO A 1 183 ? 18.752 -9.640 -0.744 1.00 96.50 183 PRO A CA 1
ATOM 1496 C C . PRO A 1 183 ? 18.088 -9.903 -2.090 1.00 96.50 183 PRO A C 1
ATOM 1498 O O . PRO A 1 183 ? 18.223 -10.987 -2.658 1.00 96.50 183 PRO A O 1
ATOM 1501 N N . VAL A 1 184 ? 17.412 -8.887 -2.617 1.00 96.19 184 VAL A N 1
ATOM 1502 C CA . VAL A 1 184 ? 16.708 -8.968 -3.897 1.00 96.19 184 VAL A CA 1
ATOM 1503 C C . VAL A 1 184 ? 17.290 -7.955 -4.862 1.00 96.19 184 VAL A C 1
ATOM 1505 O O . VAL A 1 184 ? 17.394 -6.766 -4.555 1.00 96.19 184 VAL A O 1
ATOM 1508 N N . ARG A 1 185 ? 17.658 -8.424 -6.053 1.00 94.75 185 ARG A N 1
ATOM 1509 C CA . ARG A 1 185 ? 18.098 -7.547 -7.133 1.00 94.75 185 ARG A CA 1
ATOM 1510 C C . ARG A 1 185 ? 16.892 -6.959 -7.857 1.00 94.75 185 ARG A C 1
ATOM 1512 O O . ARG A 1 185 ? 15.989 -7.695 -8.248 1.00 94.75 185 ARG A O 1
ATOM 1519 N N . SER A 1 186 ? 16.909 -5.651 -8.079 1.00 95.00 186 SER A N 1
ATOM 1520 C CA . SER A 1 186 ? 15.929 -4.990 -8.940 1.00 95.00 186 SER A CA 1
ATOM 1521 C C . SER A 1 186 ? 16.169 -5.344 -10.408 1.00 95.00 186 SER A C 1
ATOM 1523 O O . SER A 1 186 ? 17.305 -5.281 -10.882 1.00 95.00 186 SER A O 1
ATOM 1525 N N . LEU A 1 187 ? 15.101 -5.697 -11.129 1.00 95.25 187 LEU A N 1
ATOM 1526 C CA . LEU A 1 187 ? 15.148 -5.990 -12.566 1.00 95.25 187 LEU A CA 1
ATOM 1527 C C . LEU A 1 187 ? 15.160 -4.724 -13.420 1.00 95.25 187 LEU A C 1
ATOM 1529 O O . LEU A 1 187 ? 15.783 -4.696 -14.471 1.00 95.25 187 LEU A O 1
ATOM 1533 N N . ALA A 1 188 ? 14.435 -3.701 -12.984 1.00 95.88 188 ALA A N 1
ATOM 1534 C CA . ALA A 1 188 ? 14.363 -2.388 -13.604 1.00 95.88 188 ALA A CA 1
ATOM 1535 C C . ALA A 1 188 ? 13.745 -1.413 -12.599 1.00 95.88 188 ALA A C 1
ATOM 1537 O O . ALA A 1 188 ? 13.119 -1.823 -11.616 1.00 95.88 188 ALA A O 1
ATOM 1538 N N . ARG A 1 189 ? 13.883 -0.115 -12.857 1.00 96.56 189 ARG A N 1
ATOM 1539 C CA . ARG A 1 189 ? 13.290 0.932 -12.024 1.00 96.56 189 ARG A CA 1
ATOM 1540 C C . ARG A 1 189 ? 12.616 1.998 -12.863 1.00 96.56 189 ARG A C 1
ATOM 1542 O O . ARG A 1 189 ? 13.078 2.319 -13.950 1.00 96.56 189 ARG A O 1
ATOM 1549 N N . ILE A 1 190 ? 11.542 2.571 -12.351 1.00 97.75 190 ILE A N 1
ATOM 1550 C CA . ILE A 1 190 ? 10.806 3.650 -13.003 1.00 97.75 190 ILE A CA 1
ATOM 1551 C C . ILE A 1 190 ? 10.764 4.857 -12.077 1.00 97.75 190 ILE A C 1
ATOM 1553 O O . ILE A 1 190 ? 10.462 4.738 -10.889 1.00 97.75 190 ILE A O 1
ATOM 1557 N N . GLU A 1 191 ? 11.096 6.019 -12.626 1.00 98.19 191 GLU A N 1
ATOM 1558 C CA . GLU A 1 191 ? 10.992 7.283 -11.910 1.00 98.19 191 GLU A CA 1
ATOM 1559 C C . GLU A 1 191 ? 9.522 7.651 -11.716 1.00 98.19 191 GLU A C 1
ATOM 1561 O O . GLU A 1 191 ? 8.713 7.532 -12.640 1.00 98.19 191 GLU A O 1
ATOM 1566 N N . VAL A 1 192 ? 9.173 8.120 -10.524 1.00 98.50 192 VAL A N 1
ATOM 1567 C CA . VAL A 1 192 ? 7.843 8.640 -10.204 1.00 98.50 192 VAL A CA 1
ATOM 1568 C C . VAL A 1 192 ? 7.963 9.982 -9.502 1.00 98.50 192 VAL A C 1
ATOM 1570 O O . VAL A 1 192 ? 8.846 10.197 -8.674 1.00 98.50 192 VAL A O 1
ATOM 1573 N N . SER A 1 193 ? 7.037 10.871 -9.822 1.00 97.44 193 SER A N 1
ATOM 1574 C CA . SER A 1 193 ? 6.879 12.181 -9.204 1.00 97.44 193 SER A CA 1
ATOM 1575 C C . SER A 1 193 ? 5.559 12.240 -8.428 1.00 97.44 193 SER A C 1
ATOM 1577 O O . SER A 1 193 ? 4.690 11.378 -8.602 1.00 97.44 193 SER A O 1
ATOM 1579 N N . PRO A 1 194 ? 5.323 13.282 -7.617 1.00 96.31 194 PRO A N 1
ATOM 1580 C CA . PRO A 1 194 ? 4.035 13.474 -6.950 1.00 96.31 194 PRO A CA 1
ATOM 1581 C C . PRO A 1 194 ? 2.829 13.541 -7.899 1.00 96.31 194 PRO A C 1
ATOM 1583 O O . PRO A 1 194 ? 1.709 13.277 -7.473 1.00 96.31 194 PRO A O 1
ATOM 1586 N N . GLN A 1 195 ? 3.042 13.877 -9.174 1.00 96.50 195 GLN A N 1
ATOM 1587 C CA . GLN A 1 195 ? 1.988 13.939 -10.195 1.00 96.50 195 GLN A CA 1
ATOM 1588 C C . GLN A 1 195 ? 1.551 12.544 -10.660 1.00 96.50 195 GLN A C 1
ATOM 1590 O O . GLN A 1 195 ? 0.425 12.374 -11.116 1.00 96.50 195 GLN A O 1
ATOM 1595 N N . ASP A 1 196 ? 2.416 11.539 -10.498 1.00 98.06 196 ASP A N 1
ATOM 1596 C CA . ASP A 1 196 ? 2.116 10.147 -10.833 1.00 98.06 196 ASP A CA 1
ATOM 1597 C C . ASP A 1 196 ? 1.252 9.460 -9.758 1.00 98.06 196 ASP A C 1
ATOM 1599 O O . ASP A 1 196 ? 0.762 8.349 -9.971 1.00 98.06 196 ASP A O 1
ATOM 1603 N N . PHE A 1 197 ? 1.056 10.106 -8.600 1.00 97.75 197 PHE A N 1
ATOM 1604 C CA . PHE A 1 197 ? 0.276 9.584 -7.483 1.00 97.75 197 PHE A CA 1
ATOM 1605 C C . PHE A 1 197 ? -1.183 10.074 -7.528 1.00 97.75 197 PHE A C 1
ATOM 1607 O O . PHE A 1 197 ? -1.438 11.252 -7.256 1.00 97.75 197 PHE A O 1
ATOM 1614 N N . PRO A 1 198 ? -2.173 9.189 -7.773 1.00 97.12 198 PRO A N 1
ATOM 1615 C CA . PRO A 1 198 ? -3.575 9.592 -7.945 1.00 97.12 198 PRO A CA 1
ATOM 1616 C C . PRO A 1 198 ? -4.186 10.310 -6.738 1.00 97.12 198 PRO A C 1
ATOM 1618 O O . PRO A 1 198 ? -5.125 11.088 -6.881 1.00 97.12 198 PRO A O 1
ATOM 1621 N N . PHE A 1 199 ? -3.651 10.060 -5.542 1.00 95.19 199 PHE A N 1
ATOM 1622 C CA . PHE A 1 199 ? -4.205 10.554 -4.285 1.00 95.19 199 PHE A CA 1
ATOM 1623 C C . PHE A 1 199 ? -3.413 11.714 -3.681 1.00 95.19 199 PHE A C 1
ATOM 1625 O O . PHE A 1 199 ? -3.599 12.017 -2.505 1.00 95.19 199 PHE A O 1
ATOM 1632 N N . ILE A 1 200 ? -2.555 12.392 -4.453 1.00 91.88 200 ILE A N 1
ATOM 1633 C CA . ILE A 1 200 ? -1.698 13.477 -3.944 1.00 91.88 200 ILE A CA 1
ATOM 1634 C C . ILE A 1 200 ? -2.484 14.581 -3.221 1.00 91.88 200 ILE A C 1
ATOM 1636 O O . ILE A 1 200 ? -2.071 15.041 -2.159 1.00 91.88 200 ILE A O 1
ATOM 1640 N N . ASN A 1 201 ? -3.663 14.938 -3.737 1.00 88.88 201 ASN A N 1
ATOM 1641 C CA . ASN A 1 201 ? -4.551 15.944 -3.142 1.00 88.88 201 ASN A CA 1
ATOM 1642 C C . ASN A 1 201 ? -5.521 15.368 -2.095 1.00 88.88 201 ASN A C 1
ATOM 1644 O O . ASN A 1 201 ? -6.299 16.109 -1.500 1.00 88.88 201 ASN A O 1
ATOM 1648 N N . SER A 1 202 ? -5.491 14.054 -1.881 1.00 88.88 202 SER A N 1
ATOM 1649 C CA . SER A 1 202 ? -6.338 13.329 -0.930 1.00 88.88 202 SER A CA 1
ATOM 1650 C C . SER A 1 202 ? -5.549 12.786 0.262 1.00 88.88 202 SER A C 1
ATOM 1652 O O . SER A 1 202 ? -6.136 12.156 1.142 1.00 88.88 202 SER A O 1
ATOM 1654 N N . VAL A 1 203 ? -4.232 13.032 0.316 1.00 86.62 203 VAL A N 1
ATOM 1655 C CA . VAL A 1 203 ? -3.418 12.707 1.489 1.00 86.62 203 VAL A CA 1
ATOM 1656 C C . VAL A 1 203 ? -3.911 13.534 2.661 1.00 86.62 203 VAL A C 1
ATOM 1658 O O . VAL A 1 203 ? -3.875 14.766 2.649 1.00 86.62 203 VAL A O 1
ATOM 1661 N N . ARG A 1 204 ? -4.388 12.834 3.686 1.00 84.94 204 ARG A N 1
ATOM 1662 C CA . ARG A 1 204 ? -4.948 13.458 4.873 1.00 84.94 204 ARG A CA 1
ATOM 1663 C C . ARG A 1 204 ? -3.847 14.099 5.696 1.00 84.94 204 ARG A C 1
ATOM 1665 O O . ARG A 1 204 ? -2.699 13.655 5.735 1.00 84.94 204 ARG A O 1
ATOM 1672 N N . VAL A 1 205 ? -4.248 15.149 6.385 1.00 73.06 205 VAL A N 1
ATOM 1673 C CA . VAL A 1 205 ? -3.388 15.902 7.273 1.00 73.06 205 VAL A CA 1
ATOM 1674 C C . VAL A 1 205 ? -3.872 15.655 8.682 1.00 73.06 205 VAL A C 1
ATOM 1676 O O . VAL A 1 205 ? -4.996 16.025 9.009 1.00 73.06 205 VAL A O 1
ATOM 1679 N N . GLN A 1 206 ? -3.036 15.030 9.501 1.00 67.19 206 GLN A N 1
ATOM 1680 C CA . GLN A 1 206 ? -3.369 14.806 10.901 1.00 67.19 206 GLN A CA 1
ATOM 1681 C C . GLN A 1 206 ? -2.668 15.850 11.752 1.00 67.19 206 GLN A C 1
ATOM 1683 O O . GLN A 1 206 ? -1.473 16.121 11.597 1.00 67.19 206 GLN A O 1
ATOM 1688 N N . HIS A 1 207 ? -3.410 16.453 12.671 1.00 57.44 207 HIS A N 1
ATOM 1689 C CA . HIS A 1 207 ? -2.772 17.081 13.810 1.00 57.44 207 HIS A CA 1
ATOM 1690 C C . HIS A 1 207 ? -2.162 15.952 14.629 1.00 57.44 207 HIS A C 1
ATOM 1692 O O . HIS A 1 207 ? -2.863 15.005 14.969 1.00 57.44 207 HIS A O 1
ATOM 1698 N N . LEU A 1 208 ? -0.876 16.048 14.977 1.00 48.84 208 LEU A N 1
ATOM 1699 C CA . LEU A 1 208 ? -0.415 15.269 16.115 1.00 48.84 208 LEU A CA 1
ATOM 1700 C C . LEU A 1 208 ? -1.364 15.613 17.266 1.00 48.84 208 LEU A C 1
ATOM 1702 O O . LEU A 1 208 ? -1.355 16.751 17.751 1.00 48.84 208 LEU A O 1
ATOM 1706 N N . SER A 1 209 ? -2.156 14.644 17.730 1.00 42.88 209 SER A N 1
ATOM 1707 C CA . SER A 1 209 ? -2.499 14.634 19.143 1.00 42.88 209 SER A CA 1
ATOM 1708 C C . SER A 1 209 ? -1.163 14.812 19.855 1.00 42.88 209 SER A C 1
ATOM 1710 O O . SER A 1 209 ? -0.185 14.142 19.513 1.00 42.88 209 SER A O 1
ATOM 1712 N N . ARG A 1 210 ? -1.089 15.838 20.706 1.00 40.44 210 ARG A N 1
ATOM 1713 C CA . ARG A 1 210 ? 0.127 16.300 21.390 1.00 40.44 210 ARG A CA 1
ATOM 1714 C C . ARG A 1 210 ? 1.055 15.124 21.730 1.00 40.44 210 ARG A C 1
ATOM 1716 O O . ARG A 1 210 ? 0.532 14.089 22.139 1.00 40.44 210 ARG A O 1
ATOM 1723 N N . PRO A 1 211 ? 2.390 15.278 21.602 1.00 39.16 211 PRO A N 1
ATOM 1724 C CA . PRO A 1 211 ? 3.342 14.202 21.874 1.00 39.16 211 PRO A CA 1
ATOM 1725 C C . PRO A 1 211 ? 2.959 13.497 23.173 1.00 39.16 211 PRO A C 1
ATOM 1727 O O . PRO A 1 211 ? 2.925 14.151 24.211 1.00 39.16 211 PRO A O 1
ATOM 1730 N N . GLY A 1 212 ? 2.586 12.217 23.052 1.00 45.88 212 GLY A N 1
ATOM 1731 C CA . GLY A 1 212 ? 2.138 11.347 24.136 1.00 45.88 212 GLY A CA 1
ATOM 1732 C C . GLY A 1 212 ? 1.339 12.075 25.210 1.00 45.88 212 GLY A C 1
ATOM 1733 O O . GLY A 1 212 ? 1.880 12.358 26.279 1.00 45.88 212 GLY A O 1
ATOM 1734 N N . GLN A 1 213 ? 0.053 12.352 24.976 1.00 46.97 213 GLN A N 1
ATOM 1735 C CA . GLN A 1 213 ? -0.823 12.537 26.130 1.00 46.97 213 GLN A CA 1
ATOM 1736 C C . GLN A 1 213 ? -0.630 11.295 27.000 1.00 46.97 213 GLN A C 1
ATOM 1738 O O . GLN A 1 213 ? -0.787 10.185 26.501 1.00 46.97 213 GLN A O 1
ATOM 1743 N N . ALA A 1 214 ? -0.168 11.470 28.241 1.00 47.59 214 ALA A N 1
ATOM 1744 C CA . ALA A 1 214 ? -0.003 10.358 29.161 1.00 47.59 214 ALA A CA 1
ATOM 1745 C C . ALA A 1 214 ? -1.349 9.637 29.232 1.00 47.59 214 ALA A C 1
ATOM 1747 O O . ALA A 1 214 ? -2.327 10.188 29.741 1.00 47.59 214 ALA A O 1
ATOM 1748 N N . ILE A 1 215 ? -1.413 8.454 28.631 1.00 61.59 215 ILE A N 1
ATOM 1749 C CA . ILE A 1 215 ? -2.639 7.675 28.603 1.00 61.59 215 ILE A CA 1
ATOM 1750 C C . ILE A 1 215 ? -2.707 7.024 29.956 1.00 61.59 215 ILE A C 1
ATOM 1752 O O . ILE A 1 215 ? -1.828 6.246 30.334 1.00 61.59 215 ILE A O 1
ATOM 1756 N N . ASN A 1 216 ? -3.716 7.420 30.715 1.00 74.94 216 ASN A N 1
ATOM 1757 C CA . ASN A 1 216 ? -3.957 6.830 32.007 1.00 74.94 216 ASN A CA 1
ATOM 1758 C C . ASN A 1 216 ? -4.529 5.433 31.773 1.00 74.94 216 ASN A C 1
ATOM 1760 O O . ASN A 1 216 ? -5.741 5.270 31.677 1.00 74.94 216 ASN A O 1
ATOM 1764 N N . VAL A 1 217 ? -3.646 4.446 31.615 1.00 84.94 217 VAL A N 1
ATOM 1765 C CA . VAL A 1 217 ? -4.060 3.049 31.521 1.00 84.94 217 VAL A CA 1
ATOM 1766 C C . VAL A 1 217 ? -4.511 2.610 32.905 1.00 84.94 217 VAL A C 1
ATOM 1768 O O . VAL A 1 217 ? -3.712 2.559 33.843 1.00 84.94 217 VAL A O 1
ATOM 1771 N N . VAL A 1 218 ? -5.798 2.307 33.039 1.00 89.56 218 VAL A N 1
ATOM 1772 C CA . VAL A 1 218 ? -6.399 1.893 34.309 1.00 89.56 218 VAL A CA 1
ATOM 1773 C C . VAL A 1 218 ? -6.634 0.390 34.326 1.00 89.56 218 VAL A C 1
ATOM 1775 O O . VAL A 1 218 ? -6.912 -0.233 33.307 1.00 89.56 218 VAL A O 1
ATOM 1778 N N . LYS A 1 219 ? -6.552 -0.224 35.505 1.00 89.69 219 LYS A N 1
ATOM 1779 C CA . LYS A 1 219 ? -6.954 -1.623 35.661 1.00 89.69 219 LYS A CA 1
ATOM 1780 C C . LYS A 1 219 ? -8.481 -1.700 35.720 1.00 89.69 219 LYS A C 1
ATOM 1782 O O . LYS A 1 219 ? -9.076 -1.105 36.613 1.00 89.69 219 LYS A O 1
ATOM 1787 N N . VAL A 1 220 ? -9.090 -2.459 34.812 1.00 92.44 220 VAL A N 1
ATOM 1788 C CA . VAL A 1 220 ? -10.537 -2.742 34.785 1.00 92.44 220 VAL A CA 1
ATOM 1789 C C . VAL A 1 220 ? -10.809 -4.210 35.128 1.00 92.44 220 VAL A C 1
ATOM 1791 O O . VAL A 1 220 ? -9.924 -5.058 34.999 1.00 92.44 220 VAL A O 1
ATOM 1794 N N . ASP A 1 221 ? -12.016 -4.523 35.605 1.00 92.00 221 ASP A N 1
ATOM 1795 C CA . ASP A 1 221 ? -12.438 -5.914 35.805 1.00 92.00 221 ASP A CA 1
ATOM 1796 C C . ASP A 1 221 ? -12.697 -6.567 34.440 1.00 92.00 221 ASP A C 1
ATOM 1798 O O . ASP A 1 221 ? -13.568 -6.124 33.692 1.00 92.00 221 ASP A O 1
ATOM 1802 N N . ALA A 1 222 ? -11.966 -7.638 34.122 1.00 89.69 222 ALA A N 1
ATOM 1803 C CA . ALA A 1 222 ? -12.083 -8.340 32.845 1.00 89.69 222 ALA A CA 1
ATOM 1804 C C . ALA A 1 222 ? -13.494 -8.896 32.572 1.00 89.69 222 ALA A C 1
ATOM 1806 O O . ALA A 1 222 ? -13.851 -9.116 31.418 1.00 89.69 222 ALA A O 1
ATOM 1807 N N . ARG A 1 223 ? -14.337 -9.061 33.604 1.00 90.75 223 ARG A N 1
ATOM 1808 C CA . ARG A 1 223 ? -15.756 -9.429 33.438 1.00 90.75 223 ARG A CA 1
ATOM 1809 C C . ARG A 1 223 ? -16.562 -8.392 32.653 1.00 90.75 223 ARG A C 1
ATOM 1811 O O . ARG A 1 223 ? -17.634 -8.715 32.152 1.00 90.75 223 ARG A O 1
ATOM 1818 N N . LEU A 1 224 ? -16.072 -7.157 32.535 1.00 91.94 224 LEU A N 1
ATOM 1819 C CA . LEU A 1 224 ? -16.691 -6.132 31.694 1.00 91.94 224 LEU A CA 1
ATOM 1820 C C . LEU A 1 224 ? -16.575 -6.456 30.204 1.00 91.94 224 LEU A C 1
ATOM 1822 O O . LEU A 1 224 ? -17.443 -6.056 29.434 1.00 91.94 224 LEU A O 1
ATOM 1826 N N . TYR A 1 225 ? -15.544 -7.189 29.784 1.00 94.38 225 TYR A N 1
ATOM 1827 C CA . TYR A 1 225 ? -15.277 -7.430 28.367 1.00 94.38 225 TYR A CA 1
ATOM 1828 C C . TYR A 1 225 ? -16.397 -8.210 27.674 1.00 94.38 225 TYR A C 1
ATOM 1830 O O . TYR A 1 225 ? -16.704 -7.927 26.517 1.00 94.38 225 TYR A O 1
ATOM 1838 N N . ASP A 1 226 ? -17.090 -9.096 28.393 1.00 92.75 226 ASP A N 1
ATOM 1839 C CA . ASP A 1 226 ? -18.251 -9.836 27.878 1.00 92.75 226 ASP A CA 1
ATOM 1840 C C . ASP A 1 226 ? -19.395 -8.903 27.434 1.00 92.75 226 ASP A C 1
ATOM 1842 O O . ASP A 1 226 ? -20.171 -9.234 26.535 1.00 92.75 226 ASP A O 1
ATOM 1846 N N . ASN A 1 227 ? -19.481 -7.699 28.011 1.00 94.50 227 ASN A N 1
ATOM 1847 C CA . ASN A 1 227 ? -20.461 -6.688 27.614 1.00 94.50 227 ASN A CA 1
ATOM 1848 C C . ASN A 1 227 ? -20.098 -5.981 26.297 1.00 94.50 227 ASN A C 1
ATOM 1850 O O . ASN A 1 227 ? -20.958 -5.335 25.690 1.00 94.50 227 ASN A O 1
ATOM 1854 N N . TYR A 1 228 ? -18.841 -6.088 25.864 1.00 96.06 228 TYR A N 1
ATOM 1855 C CA . TYR A 1 228 ? -18.258 -5.338 24.752 1.00 96.06 228 TYR A CA 1
ATOM 1856 C C . TYR A 1 228 ? -17.896 -6.218 23.557 1.00 96.06 228 TYR A C 1
ATOM 1858 O O . TYR A 1 228 ? -17.978 -5.756 22.424 1.00 96.06 228 TYR A O 1
ATOM 1866 N N . VAL A 1 229 ? -17.589 -7.499 23.767 1.00 96.19 229 VAL A N 1
ATOM 1867 C CA . VAL A 1 229 ? -17.293 -8.450 22.683 1.00 96.19 229 VAL A CA 1
ATOM 1868 C C . VAL A 1 229 ? -18.470 -8.564 21.717 1.00 96.19 229 VAL A C 1
ATOM 1870 O O . VAL A 1 229 ? -19.615 -8.748 22.142 1.00 96.19 229 VAL A O 1
ATOM 1873 N N . GLY A 1 230 ? -18.212 -8.439 20.418 1.00 95.06 230 GLY A N 1
ATOM 1874 C CA . GLY A 1 230 ? -19.227 -8.506 19.367 1.00 95.06 230 GLY A CA 1
ATOM 1875 C C . GLY A 1 230 ? -18.837 -7.791 18.086 1.00 95.06 230 GLY A C 1
ATOM 1876 O O . GLY A 1 230 ? -17.715 -7.309 17.948 1.00 95.06 230 GLY A O 1
ATOM 1877 N N . VAL A 1 231 ? -19.791 -7.705 17.163 1.00 93.69 231 VAL A N 1
ATOM 1878 C CA . VAL A 1 231 ? -19.607 -7.044 15.864 1.00 93.69 231 VAL A CA 1
ATOM 1879 C C . VAL A 1 231 ? -20.426 -5.764 15.839 1.00 93.69 231 VAL A C 1
ATOM 1881 O O . VAL A 1 231 ? -21.608 -5.763 16.188 1.00 93.69 231 VAL A O 1
ATOM 1884 N N . TYR A 1 232 ? -19.787 -4.681 15.422 1.00 93.94 232 TYR A N 1
ATOM 1885 C CA . TYR A 1 232 ? -20.325 -3.337 15.325 1.00 93.94 232 TYR A CA 1
ATOM 1886 C C . TYR A 1 232 ? -20.236 -2.872 13.871 1.00 93.94 232 TYR A C 1
ATOM 1888 O O . TYR A 1 232 ? -19.151 -2.773 13.306 1.00 93.94 232 TYR A O 1
ATOM 1896 N N . GLU A 1 233 ? -21.373 -2.598 13.252 1.00 87.69 233 GLU A N 1
ATOM 1897 C CA . GLU A 1 233 ? -21.459 -2.070 11.894 1.00 87.69 233 GLU A CA 1
ATOM 1898 C C . GLU A 1 233 ? -21.256 -0.556 11.925 1.00 87.69 233 GLU A C 1
ATOM 1900 O O . GLU A 1 233 ? -22.027 0.166 12.564 1.00 87.69 233 GLU A O 1
ATOM 1905 N N . LEU A 1 234 ? -20.203 -0.084 11.261 1.00 80.12 234 LEU A N 1
ATOM 1906 C CA . LEU A 1 234 ? -19.913 1.337 11.097 1.00 80.12 234 LEU A CA 1
ATOM 1907 C C . LEU A 1 234 ? -20.625 1.896 9.857 1.00 80.12 234 LEU A C 1
ATOM 1909 O O . LEU A 1 234 ? -21.220 2.972 9.909 1.00 80.12 234 LEU A O 1
ATOM 1913 N N . ASP A 1 235 ? -20.586 1.132 8.767 1.00 77.31 235 ASP A N 1
ATOM 1914 C CA . ASP A 1 235 ? -21.360 1.329 7.544 1.00 77.31 235 ASP A CA 1
ATOM 1915 C C . ASP A 1 235 ? -21.584 -0.039 6.847 1.00 77.31 235 ASP A C 1
ATOM 1917 O O . ASP A 1 235 ? -21.031 -1.045 7.299 1.00 77.31 235 ASP A O 1
ATOM 1921 N N . PRO A 1 236 ? -22.381 -0.128 5.760 1.00 72.19 236 PRO A N 1
ATOM 1922 C CA . PRO A 1 236 ? -22.696 -1.406 5.111 1.00 72.19 236 PRO A CA 1
ATOM 1923 C C . PRO A 1 236 ? -21.507 -2.197 4.538 1.00 72.19 236 PRO A C 1
ATOM 1925 O O . PRO A 1 236 ? -21.691 -3.365 4.182 1.00 72.19 236 PRO A O 1
ATOM 1928 N N . GLU A 1 237 ? -20.336 -1.575 4.384 1.00 66.56 237 GLU A N 1
ATOM 1929 C CA . GLU A 1 237 ? -19.098 -2.187 3.887 1.00 66.56 237 GLU A CA 1
ATOM 1930 C C . GLU A 1 237 ? -18.056 -2.388 5.006 1.00 66.56 237 GLU A C 1
ATOM 1932 O O . GLU A 1 237 ? -17.093 -3.132 4.810 1.00 66.56 237 GLU A O 1
ATOM 1937 N N . ILE A 1 238 ? -18.233 -1.760 6.178 1.00 70.31 238 ILE A N 1
ATOM 1938 C CA . ILE A 1 238 ? -17.236 -1.718 7.254 1.00 70.31 238 ILE A CA 1
ATOM 1939 C C . ILE A 1 238 ? -17.822 -2.177 8.594 1.00 70.31 238 ILE A C 1
ATOM 1941 O O . ILE A 1 238 ? -18.667 -1.519 9.209 1.00 70.31 238 ILE A O 1
ATOM 1945 N N . THR A 1 239 ? -17.267 -3.272 9.115 1.00 83.44 239 THR A N 1
ATOM 1946 C CA . THR A 1 239 ? -17.555 -3.795 10.456 1.00 83.44 239 THR A CA 1
ATOM 1947 C C . THR A 1 239 ? -16.324 -3.759 11.358 1.00 83.44 239 THR A C 1
ATOM 1949 O O . THR A 1 239 ? -15.219 -4.104 10.937 1.00 83.44 239 THR A O 1
ATOM 1952 N N . ILE A 1 240 ? -16.544 -3.416 12.623 1.00 88.56 240 ILE A N 1
ATOM 1953 C CA . ILE A 1 240 ? -15.587 -3.489 13.723 1.00 88.56 240 ILE A CA 1
ATOM 1954 C C . ILE A 1 240 ? -15.961 -4.690 14.593 1.00 88.56 240 ILE A C 1
ATOM 1956 O O . ILE A 1 240 ? -17.062 -4.756 15.129 1.00 88.56 240 ILE A O 1
ATOM 1960 N N . THR A 1 241 ? -15.045 -5.628 14.776 1.00 93.25 241 THR A N 1
ATOM 1961 C CA . THR A 1 241 ? -15.181 -6.751 15.701 1.00 93.25 241 THR A CA 1
ATOM 1962 C C . THR A 1 241 ? -14.358 -6.488 16.954 1.00 93.25 241 THR A C 1
ATOM 1964 O O . THR A 1 241 ? -13.146 -6.286 16.893 1.00 93.25 241 THR A O 1
ATOM 1967 N N . ILE A 1 242 ? -15.020 -6.513 18.105 1.00 96.81 242 ILE A N 1
ATOM 1968 C CA . ILE A 1 242 ? -14.385 -6.475 19.417 1.00 96.81 242 ILE A CA 1
ATOM 1969 C C . ILE A 1 242 ? -14.279 -7.903 19.933 1.00 96.81 242 ILE A C 1
ATOM 1971 O O . ILE A 1 242 ? -15.282 -8.606 20.058 1.00 96.81 242 ILE A O 1
ATOM 1975 N N . LEU A 1 243 ? -13.056 -8.324 20.234 1.00 92.25 243 LEU A N 1
ATOM 1976 C CA . LEU A 1 243 ? -12.721 -9.638 20.774 1.00 92.25 243 LEU A CA 1
ATOM 1977 C C . LEU A 1 243 ? -12.142 -9.475 22.184 1.00 92.25 243 LEU A C 1
ATOM 1979 O O . LEU A 1 243 ? -11.753 -8.380 22.589 1.00 92.25 243 LEU A O 1
ATOM 1983 N N . SER A 1 244 ? -12.049 -10.575 22.928 1.00 92.00 244 SER A N 1
ATOM 1984 C CA . SER A 1 244 ? -11.318 -10.616 24.192 1.00 92.00 244 SER A CA 1
ATOM 1985 C C . SER A 1 244 ? -10.511 -11.902 24.303 1.00 92.00 244 SER A C 1
ATOM 1987 O O . SER A 1 244 ? -11.002 -12.978 23.963 1.00 92.00 244 SER A O 1
ATOM 1989 N N . ASP A 1 245 ? -9.290 -11.792 24.821 1.00 84.94 245 ASP A N 1
ATOM 1990 C CA . ASP A 1 245 ? -8.453 -12.925 25.233 1.00 84.94 245 ASP A CA 1
ATOM 1991 C C . ASP A 1 245 ? -8.534 -13.191 26.752 1.00 84.94 245 ASP A C 1
ATOM 1993 O O . ASP A 1 245 ? -7.735 -13.951 27.293 1.00 84.94 245 ASP A O 1
ATOM 1997 N N . LYS A 1 246 ? -9.538 -12.602 27.425 1.00 81.38 246 LYS A N 1
ATOM 1998 C CA . LYS A 1 246 ? -9.778 -12.566 28.883 1.00 81.38 246 LYS A CA 1
ATOM 1999 C C . LYS A 1 246 ? -8.882 -11.621 29.681 1.00 81.38 246 LYS A C 1
ATOM 2001 O O . LYS A 1 246 ? -9.233 -11.309 30.816 1.00 81.38 246 LYS A O 1
ATOM 2006 N N . GLU A 1 247 ? -7.778 -11.133 29.127 1.00 82.94 247 GLU A N 1
ATOM 2007 C CA . GLU A 1 247 ? -6.918 -10.149 29.800 1.00 82.94 247 GLU A CA 1
ATOM 2008 C C . GLU A 1 247 ? -7.142 -8.737 29.257 1.00 82.94 247 GLU A C 1
ATOM 2010 O O . GLU A 1 247 ? -7.107 -7.752 30.002 1.00 82.94 247 GLU A O 1
ATOM 2015 N N . ARG A 1 248 ? -7.460 -8.635 27.967 1.00 89.38 248 ARG A N 1
ATOM 2016 C CA . ARG A 1 248 ? -7.670 -7.376 27.251 1.00 89.38 248 ARG A CA 1
ATOM 2017 C C . ARG A 1 248 ? -8.795 -7.493 26.230 1.00 89.38 248 ARG A C 1
ATOM 2019 O O . ARG A 1 248 ? -9.267 -8.582 25.888 1.00 89.38 248 ARG A O 1
ATOM 2026 N N . LEU A 1 249 ? -9.211 -6.332 25.737 1.00 95.25 249 LEU A N 1
ATOM 2027 C CA . LEU A 1 249 ? -9.987 -6.225 24.513 1.00 95.25 249 LEU A CA 1
ATOM 2028 C C . LEU A 1 249 ? -9.048 -6.114 23.317 1.00 95.25 249 LEU A C 1
ATOM 2030 O O . LEU A 1 249 ? -8.009 -5.451 23.372 1.00 95.25 249 LEU A O 1
ATOM 2034 N N . LEU A 1 250 ? -9.460 -6.735 22.224 1.00 90.06 250 LEU A N 1
ATOM 2035 C CA . LEU A 1 250 ? -8.818 -6.628 20.929 1.00 90.06 250 LEU A CA 1
ATOM 2036 C C . LEU A 1 250 ? -9.809 -6.001 19.951 1.00 90.06 250 LEU A C 1
ATOM 2038 O O . LEU A 1 250 ? -10.991 -6.345 19.931 1.00 90.06 250 LEU A O 1
ATOM 2042 N N . PHE A 1 251 ? -9.313 -5.079 19.144 1.00 90.38 251 PHE A N 1
ATOM 2043 C CA . PHE A 1 251 ? -10.046 -4.405 18.090 1.00 90.38 251 PHE A CA 1
ATOM 2044 C C . PHE A 1 251 ? -9.615 -4.992 16.751 1.00 90.38 251 PHE A C 1
ATOM 2046 O O . PHE A 1 251 ? -8.431 -4.998 16.421 1.00 90.38 251 PHE A O 1
ATOM 2053 N N . SER A 1 252 ? -10.583 -5.468 15.982 1.00 84.19 252 SER A N 1
ATOM 2054 C CA . SER A 1 252 ? -10.402 -5.941 14.617 1.00 84.19 252 SER A CA 1
ATOM 2055 C C . SER A 1 252 ? -11.330 -5.144 13.716 1.00 84.19 252 SER A C 1
ATOM 2057 O O . SER A 1 252 ? -12.529 -5.069 13.957 1.00 84.19 252 SER A O 1
ATOM 2059 N N . ALA A 1 253 ? -10.797 -4.526 12.677 1.00 76.06 253 ALA A N 1
ATOM 2060 C CA . ALA A 1 253 ? -11.594 -3.903 11.634 1.00 76.06 253 ALA A CA 1
ATOM 2061 C C . ALA A 1 253 ? -10.887 -4.145 10.306 1.00 76.06 253 ALA A C 1
ATOM 2063 O O . ALA A 1 253 ? -9.658 -4.237 10.269 1.00 76.06 253 ALA A O 1
ATOM 2064 N N . ALA A 1 254 ? -11.656 -4.259 9.224 1.00 59.50 254 ALA A N 1
ATOM 2065 C CA . ALA A 1 254 ? -11.087 -4.473 7.900 1.00 59.50 254 ALA A CA 1
ATOM 2066 C C . ALA A 1 254 ? -10.031 -3.395 7.591 1.00 59.50 254 ALA A C 1
ATOM 2068 O O . ALA A 1 254 ? -10.305 -2.200 7.703 1.00 59.50 254 ALA A O 1
ATOM 2069 N N . GLY A 1 255 ? -8.823 -3.826 7.220 1.00 51.19 255 GLY A N 1
ATOM 2070 C CA . GLY A 1 255 ? -7.714 -2.929 6.885 1.00 51.19 255 GLY A CA 1
ATOM 2071 C C . GLY A 1 255 ? -6.775 -2.567 8.041 1.00 51.19 255 GLY A C 1
ATOM 2072 O O . GLY A 1 255 ? -5.829 -1.818 7.808 1.00 51.19 255 GLY A O 1
ATOM 2073 N N . PHE A 1 256 ? -6.978 -3.105 9.249 1.00 52.94 256 PHE A N 1
ATOM 2074 C CA . PHE A 1 256 ? -6.038 -2.969 10.367 1.00 52.94 256 PHE A CA 1
ATOM 2075 C C . PHE A 1 256 ? -5.635 -4.344 10.917 1.00 52.94 256 PHE A C 1
ATOM 2077 O O . PHE A 1 256 ? -6.475 -5.248 10.939 1.00 52.94 256 PHE A O 1
ATOM 2084 N N . PRO A 1 257 ? -4.386 -4.518 11.401 1.00 54.53 257 PRO A N 1
ATOM 2085 C CA . PRO A 1 257 ? -4.056 -5.683 12.219 1.00 54.53 257 PRO A CA 1
ATOM 2086 C C . PRO A 1 257 ? -4.976 -5.724 13.445 1.00 54.53 257 PRO A C 1
ATOM 2088 O O . PRO A 1 257 ? -5.534 -4.694 13.841 1.00 54.53 257 PRO A O 1
ATOM 2091 N N . ILE A 1 258 ? -5.131 -6.888 14.078 1.00 75.69 258 ILE A N 1
ATOM 2092 C CA . ILE A 1 258 ? -5.842 -6.926 15.353 1.00 75.69 258 ILE A CA 1
ATOM 2093 C C . ILE A 1 258 ? -4.987 -6.174 16.375 1.00 75.69 258 ILE A C 1
ATOM 2095 O O . ILE A 1 258 ? -3.827 -6.505 16.619 1.00 75.69 258 ILE A O 1
ATOM 2099 N N . ILE A 1 259 ? -5.553 -5.131 16.975 1.00 80.81 259 ILE A N 1
ATOM 2100 C CA . ILE A 1 259 ? -4.829 -4.252 17.896 1.00 80.81 259 ILE A CA 1
ATOM 2101 C C . ILE A 1 259 ? -5.419 -4.316 19.295 1.00 80.81 259 ILE A C 1
ATOM 2103 O O . ILE A 1 259 ? -6.627 -4.426 19.488 1.00 80.81 259 ILE A O 1
ATOM 2107 N N . SER A 1 260 ? -4.547 -4.237 20.296 1.00 85.81 260 SER A N 1
ATOM 2108 C CA . SER A 1 260 ? -4.967 -4.189 21.694 1.00 85.81 260 SER A CA 1
ATOM 2109 C C . SER A 1 260 ? -5.648 -2.858 21.996 1.00 85.81 260 SER A C 1
ATOM 2111 O O . SER A 1 260 ? -5.101 -1.798 21.692 1.00 85.81 260 SER A O 1
ATOM 2113 N N . ALA A 1 261 ? -6.794 -2.914 22.669 1.00 90.25 261 ALA A N 1
ATOM 2114 C CA . ALA A 1 261 ? -7.458 -1.741 23.215 1.00 90.25 261 ALA A CA 1
ATOM 2115 C C . ALA A 1 261 ? -7.035 -1.550 24.677 1.00 90.25 261 ALA A C 1
ATOM 2117 O O . ALA A 1 261 ? -7.302 -2.393 25.534 1.00 90.25 261 ALA A O 1
ATOM 2118 N N . LEU A 1 262 ? -6.323 -0.458 24.952 1.00 89.69 262 LEU A N 1
ATOM 2119 C CA . LEU A 1 262 ? -5.805 -0.128 26.278 1.00 89.69 262 LEU A CA 1
ATOM 2120 C C . LEU A 1 262 ? -6.891 0.593 27.092 1.00 89.69 262 LEU A C 1
ATOM 2122 O O . LEU A 1 262 ? -7.359 1.637 26.646 1.00 89.69 262 LEU A O 1
ATOM 2126 N N . PRO A 1 263 ? -7.309 0.083 28.260 1.00 93.69 263 PRO A N 1
ATOM 2127 C CA . PRO A 1 263 ? -8.383 0.691 29.048 1.00 93.69 263 PRO A CA 1
ATOM 2128 C C . PRO A 1 263 ? -7.990 2.061 29.614 1.00 93.69 263 PRO A C 1
ATOM 2130 O O . PRO A 1 263 ? -7.006 2.175 30.340 1.00 93.69 263 PRO A O 1
ATOM 2133 N N . GLU A 1 264 ? -8.796 3.085 29.337 1.00 91.69 264 GLU A N 1
ATOM 2134 C CA . GLU A 1 264 ? -8.718 4.421 29.955 1.00 91.69 264 GLU A CA 1
ATOM 2135 C C . GLU A 1 264 ? -9.785 4.607 31.049 1.00 91.69 264 GLU A C 1
ATOM 2137 O O . GLU A 1 264 ? -9.595 5.358 32.006 1.00 91.69 264 GLU A O 1
ATOM 2142 N N . SER A 1 265 ? -10.915 3.910 30.912 1.00 92.88 265 SER A N 1
ATOM 2143 C CA . SER A 1 265 ? -11.981 3.762 31.906 1.00 92.88 265 SER A CA 1
ATOM 2144 C C . SER A 1 265 ? -12.710 2.429 31.678 1.00 92.88 265 SER A C 1
ATOM 2146 O O . SER A 1 265 ? -12.311 1.644 30.821 1.00 92.88 265 SER A O 1
ATOM 2148 N N . GLU A 1 266 ? -13.789 2.156 32.418 1.00 93.94 266 GLU A N 1
ATOM 2149 C CA . GLU A 1 266 ? -14.614 0.960 32.179 1.00 93.94 266 GLU A CA 1
ATOM 2150 C C . GLU A 1 266 ? -15.198 0.914 30.757 1.00 93.94 266 GLU A C 1
ATOM 2152 O O . GLU A 1 266 ? -15.357 -0.175 30.203 1.00 93.94 266 GLU A O 1
ATOM 2157 N N . GLU A 1 267 ? -15.471 2.074 30.151 1.00 94.69 267 GLU A N 1
ATOM 2158 C CA . GLU A 1 267 ? -16.162 2.210 28.860 1.00 94.69 267 GLU A CA 1
ATOM 2159 C C . GLU A 1 267 ? -15.281 2.800 27.751 1.00 94.69 267 GLU A C 1
ATOM 2161 O O . GLU A 1 267 ? -15.633 2.692 26.577 1.00 94.69 267 GLU A O 1
ATOM 2166 N N . LYS A 1 268 ? -14.141 3.418 28.086 1.00 94.50 268 LYS A N 1
ATOM 2167 C CA . LYS A 1 268 ? -13.258 4.091 27.126 1.00 94.50 268 LYS A CA 1
ATOM 2168 C C . LYS A 1 268 ? -11.914 3.382 27.014 1.00 94.50 268 LYS A C 1
ATOM 2170 O O . LYS A 1 268 ? -11.284 3.081 28.026 1.00 94.50 268 LYS A O 1
ATOM 2175 N N . TYR A 1 269 ? -11.468 3.154 25.782 1.00 93.94 269 TYR A N 1
ATOM 2176 C CA . TYR A 1 269 ? -10.212 2.475 25.482 1.00 93.94 269 TYR A CA 1
ATOM 2177 C C . TYR A 1 269 ? -9.445 3.206 24.384 1.00 93.94 269 TYR A C 1
ATOM 2179 O O . TYR A 1 269 ? -10.035 3.816 23.494 1.00 93.94 269 TYR A O 1
ATOM 2187 N N . PHE A 1 270 ? -8.125 3.084 24.413 1.00 88.00 270 PHE A N 1
ATOM 2188 C CA . PHE A 1 270 ? -7.214 3.666 23.444 1.00 88.00 270 PHE A CA 1
ATOM 2189 C C . PHE A 1 270 ? -6.581 2.605 22.538 1.00 88.00 270 PHE A C 1
ATOM 2191 O O . PHE A 1 270 ? -6.111 1.564 22.996 1.00 88.00 270 PHE A O 1
ATOM 2198 N N . LEU A 1 271 ? -6.530 2.900 21.242 1.00 84.75 271 LEU A N 1
ATOM 2199 C CA . LEU A 1 271 ? -5.959 2.080 20.181 1.00 84.75 271 LEU A CA 1
ATOM 2200 C C . LEU A 1 271 ? -4.639 2.711 19.727 1.00 84.75 271 LEU A C 1
ATOM 2202 O O . LEU A 1 271 ? -4.617 3.592 18.865 1.00 84.75 271 LEU A O 1
ATOM 2206 N N . GLN A 1 272 ? -3.526 2.274 20.318 1.00 73.06 272 GLN A N 1
ATOM 2207 C CA . GLN A 1 272 ? -2.222 2.933 20.173 1.00 73.06 272 GLN A CA 1
ATOM 2208 C C . GLN A 1 272 ? -1.706 2.993 18.737 1.00 73.06 272 GLN A C 1
ATOM 2210 O O . GLN A 1 272 ? -1.185 4.021 18.308 1.00 73.06 272 GLN A O 1
ATOM 2215 N N . GLN A 1 273 ? -1.881 1.914 17.985 1.00 66.31 273 GLN A N 1
ATOM 2216 C CA . GLN A 1 273 ? -1.372 1.753 16.626 1.00 66.31 273 GLN A CA 1
ATOM 2217 C C . GLN A 1 273 ? -2.007 2.751 15.653 1.00 66.31 273 GLN A C 1
ATOM 2219 O O . GLN A 1 273 ? -1.355 3.201 14.715 1.00 66.31 273 GLN A O 1
ATOM 2224 N N . ILE A 1 274 ? -3.262 3.132 15.904 1.00 66.62 274 ILE A N 1
ATOM 2225 C CA . ILE A 1 274 ? -4.009 4.076 15.067 1.00 66.62 274 ILE A CA 1
ATOM 2226 C C . ILE A 1 274 ? -4.294 5.402 15.781 1.00 66.62 274 ILE A C 1
ATOM 2228 O O . ILE A 1 274 ? -4.941 6.271 15.206 1.00 66.62 274 ILE A O 1
ATOM 2232 N N . ASN A 1 275 ? -3.773 5.600 17.001 1.00 72.06 275 ASN A N 1
ATOM 2233 C CA . ASN A 1 275 ? -4.040 6.757 17.867 1.00 72.06 275 ASN A CA 1
ATOM 2234 C C . ASN A 1 275 ? -5.527 7.136 17.883 1.00 72.06 275 ASN A C 1
ATOM 2236 O O . ASN A 1 275 ? -5.900 8.263 17.562 1.00 72.06 275 ASN A O 1
ATOM 2240 N N . ALA A 1 276 ? -6.367 6.154 18.185 1.00 80.44 276 ALA A N 1
ATOM 2241 C CA . ALA A 1 276 ? -7.810 6.321 18.225 1.00 80.44 276 ALA A CA 1
ATOM 2242 C C . ALA A 1 276 ? -8.339 6.006 19.616 1.00 80.44 276 ALA A C 1
ATOM 2244 O O . ALA A 1 276 ? -7.741 5.221 20.349 1.00 80.44 276 ALA A O 1
ATOM 2245 N N . HIS A 1 277 ? -9.492 6.562 19.955 1.00 88.88 277 HIS A N 1
ATOM 2246 C CA . HIS A 1 277 ? -10.235 6.161 21.139 1.00 88.88 277 HIS A CA 1
ATOM 2247 C C . HIS A 1 277 ? -11.499 5.427 20.715 1.00 88.88 277 HIS A C 1
ATOM 2249 O O . HIS A 1 277 ? -12.155 5.811 19.750 1.00 88.88 277 HIS A O 1
ATOM 2255 N N . ILE A 1 278 ? -11.862 4.391 21.457 1.00 94.31 278 ILE A N 1
ATOM 2256 C CA . ILE A 1 278 ? -13.179 3.772 21.374 1.00 94.31 278 ILE A CA 1
ATOM 2257 C C . ILE A 1 278 ? -13.926 4.004 22.680 1.00 94.31 278 ILE A C 1
ATOM 2259 O O . ILE A 1 278 ? -13.339 3.981 23.763 1.00 94.31 278 ILE A O 1
ATOM 2263 N N . SER A 1 279 ? -15.223 4.258 22.587 1.00 95.88 279 SER A N 1
ATOM 2264 C CA . SER A 1 279 ? -16.118 4.348 23.738 1.00 95.88 279 SER A CA 1
ATOM 2265 C C . SER A 1 279 ? -17.317 3.442 23.526 1.00 95.88 279 SER A C 1
ATOM 2267 O O . SER A 1 279 ? -17.995 3.530 22.504 1.00 95.88 279 SER A O 1
ATOM 2269 N N . PHE A 1 280 ? -17.568 2.565 24.487 1.00 96.62 280 PHE A N 1
ATOM 2270 C CA . PHE A 1 280 ? -18.729 1.693 24.491 1.00 96.62 280 PHE A CA 1
ATOM 2271 C C . PHE A 1 280 ? -19.919 2.436 25.078 1.00 96.62 280 PHE A C 1
ATOM 2273 O O . PHE A 1 280 ? -19.843 2.959 26.183 1.00 96.62 280 PHE A O 1
ATOM 2280 N N . VAL A 1 281 ? -21.025 2.468 24.341 1.00 94.56 281 VAL A N 1
ATOM 2281 C CA . VAL A 1 281 ? -22.285 3.015 24.842 1.00 94.56 281 VAL A CA 1
ATOM 2282 C C . VAL A 1 281 ? -23.165 1.843 25.216 1.00 94.56 281 VAL A C 1
ATOM 2284 O O . VAL A 1 281 ? -23.463 0.976 24.393 1.00 94.56 281 VAL A O 1
ATOM 2287 N N . THR A 1 282 ? -23.541 1.800 26.484 1.00 83.62 282 THR A N 1
ATOM 2288 C CA . THR A 1 282 ? -24.516 0.862 27.016 1.00 83.62 282 THR A CA 1
ATOM 2289 C C . THR A 1 282 ? -25.825 1.639 27.127 1.00 83.62 282 THR A C 1
ATOM 2291 O O . THR A 1 282 ? -25.916 2.591 27.890 1.00 83.62 282 THR A O 1
ATOM 2294 N N . GLY A 1 283 ? -26.811 1.351 26.272 1.00 72.69 283 GLY A N 1
ATOM 2295 C CA . GLY A 1 283 ? -28.104 2.042 26.304 1.00 72.69 283 GLY A CA 1
ATOM 2296 C C . GLY A 1 283 ? -28.880 1.768 27.604 1.00 72.69 283 GLY A C 1
ATOM 2297 O O . GLY A 1 283 ? -28.544 2.243 28.680 1.00 72.69 283 GLY A O 1
ATOM 2298 N N . ASN A 1 284 ? -29.948 0.969 27.530 1.00 68.12 284 ASN A N 1
ATOM 2299 C CA . ASN A 1 284 ? -30.777 0.625 28.703 1.00 68.12 284 ASN A CA 1
ATOM 2300 C C . ASN A 1 284 ? -30.335 -0.667 29.426 1.00 68.12 284 ASN A C 1
ATOM 2302 O O . ASN A 1 284 ? -31.057 -1.180 30.282 1.00 68.12 284 ASN A O 1
ATOM 2306 N N . GLY A 1 285 ? -29.191 -1.244 29.054 1.00 72.88 285 GLY A N 1
ATOM 2307 C CA . GLY A 1 285 ? -28.702 -2.526 29.568 1.00 72.88 285 GLY A CA 1
ATOM 2308 C C . GLY A 1 285 ? -27.216 -2.487 29.912 1.00 72.88 285 GLY A C 1
ATOM 2309 O O . GLY A 1 285 ? -26.576 -1.459 29.773 1.00 72.88 285 GLY A O 1
ATOM 2310 N N . LYS A 1 286 ? -26.656 -3.622 30.351 1.00 81.31 286 LYS A N 1
ATOM 2311 C CA . LYS A 1 286 ? -25.214 -3.740 30.652 1.00 81.31 286 LYS A CA 1
ATOM 2312 C C . LYS A 1 286 ? -24.344 -4.001 29.420 1.00 81.31 286 LYS A C 1
ATOM 2314 O O . LYS A 1 286 ? -23.144 -3.780 29.478 1.00 81.31 286 LYS A O 1
ATOM 2319 N N . ARG A 1 287 ? -24.936 -4.493 28.327 1.00 91.06 287 ARG A N 1
ATOM 2320 C CA . ARG A 1 287 ? -24.242 -4.812 27.072 1.00 91.06 287 ARG A CA 1
ATOM 2321 C C . ARG A 1 287 ? -24.225 -3.581 26.173 1.00 91.06 287 ARG A C 1
ATOM 2323 O O . ARG A 1 287 ? -25.259 -2.933 26.023 1.00 91.06 287 ARG A O 1
ATOM 2330 N N . ALA A 1 288 ? -23.077 -3.282 25.577 1.00 95.00 288 ALA A N 1
ATOM 2331 C CA . ALA A 1 288 ? -22.937 -2.110 24.725 1.00 95.00 288 ALA A CA 1
ATOM 2332 C C . ALA A 1 288 ? -23.716 -2.289 23.419 1.00 95.00 288 ALA A C 1
ATOM 2334 O O . ALA A 1 288 ? -23.502 -3.274 22.714 1.00 95.00 288 ALA A O 1
ATOM 2335 N N . ASP A 1 289 ? -24.598 -1.350 23.088 1.00 95.19 289 ASP A N 1
ATOM 2336 C CA . ASP A 1 289 ? -25.366 -1.346 21.838 1.00 95.19 289 ASP A CA 1
ATOM 2337 C C . ASP A 1 289 ? -24.681 -0.525 20.737 1.00 95.19 289 ASP A C 1
ATOM 2339 O O . ASP A 1 289 ? -24.964 -0.719 19.552 1.00 95.19 289 ASP A O 1
ATOM 2343 N N . GLN A 1 290 ? -23.734 0.340 21.108 1.00 95.56 290 GLN A N 1
ATOM 2344 C CA . GLN A 1 290 ? -22.931 1.121 20.175 1.00 95.56 290 GLN A CA 1
ATOM 2345 C C . GLN A 1 290 ? -21.465 1.181 20.607 1.00 95.56 290 GLN A C 1
ATOM 2347 O O . GLN A 1 290 ? -21.118 1.036 21.782 1.00 95.56 290 GLN A O 1
ATOM 2352 N N . LEU A 1 291 ? -20.610 1.422 19.621 1.00 95.81 291 LEU A N 1
ATOM 2353 C CA . LEU A 1 291 ? -19.212 1.778 19.785 1.00 95.81 291 LEU A CA 1
ATOM 2354 C C . LEU A 1 291 ? -18.990 3.111 19.077 1.00 95.81 291 LEU A C 1
ATOM 2356 O O . LEU A 1 291 ? -19.315 3.259 17.901 1.00 95.81 291 LEU A O 1
ATOM 2360 N N . ILE A 1 292 ? -18.428 4.081 19.786 1.00 92.31 292 ILE A N 1
ATOM 2361 C CA . ILE A 1 292 ? -18.005 5.358 19.218 1.00 92.31 292 ILE A CA 1
ATOM 2362 C C . ILE A 1 292 ? -16.502 5.282 18.977 1.00 92.31 292 ILE A C 1
ATOM 2364 O O . ILE A 1 292 ? -15.741 5.137 19.927 1.00 92.31 292 ILE A O 1
ATOM 2368 N N . LEU A 1 293 ? -16.084 5.384 17.721 1.00 88.69 293 LEU A N 1
ATOM 2369 C CA . LEU A 1 293 ? -14.69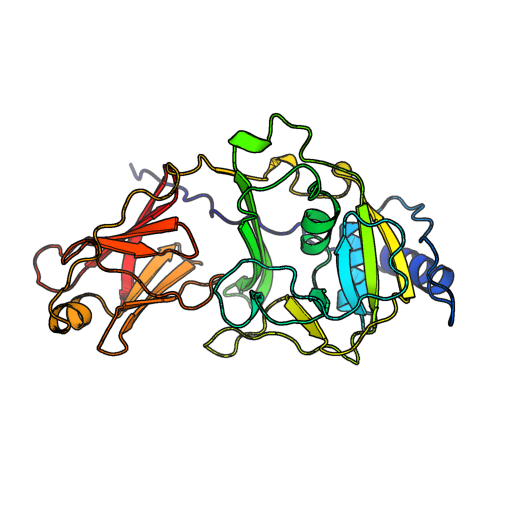3 5.446 17.292 1.00 88.69 293 LEU A CA 1
ATOM 2370 C C . LEU A 1 293 ? -14.308 6.911 17.060 1.00 88.69 293 LEU A C 1
ATOM 2372 O O . LEU A 1 293 ? -14.827 7.565 16.156 1.00 88.69 293 LEU A O 1
ATOM 2376 N N . GLN A 1 294 ? -13.398 7.422 17.881 1.00 82.75 294 GLN A N 1
ATOM 2377 C CA . GLN A 1 294 ? -12.819 8.755 17.756 1.00 82.75 294 GLN A CA 1
ATOM 2378 C C . GLN A 1 294 ? -11.422 8.649 17.147 1.00 82.75 294 GLN A C 1
ATOM 2380 O O . GLN A 1 294 ? -10.520 8.077 17.760 1.00 82.75 294 GLN A O 1
ATOM 2385 N N . ILE A 1 295 ? -11.246 9.198 15.948 1.00 70.69 295 ILE A N 1
ATOM 2386 C CA . ILE A 1 295 ? -9.959 9.268 15.247 1.00 70.69 295 ILE A CA 1
ATOM 2387 C C . ILE A 1 295 ? -9.744 10.724 14.862 1.00 70.69 295 ILE A C 1
ATOM 2389 O O . ILE A 1 295 ? -10.577 11.304 14.162 1.00 70.69 295 ILE A O 1
ATOM 2393 N N . ASP A 1 296 ? -8.630 11.302 15.307 1.00 67.88 296 ASP A N 1
ATOM 2394 C CA . ASP A 1 296 ? -8.345 12.730 15.158 1.00 67.88 296 ASP A CA 1
ATOM 2395 C C . ASP A 1 296 ? -9.520 13.584 15.687 1.00 67.88 296 ASP A C 1
ATOM 2397 O O . ASP A 1 296 ? -9.942 13.412 16.831 1.00 67.88 296 ASP A O 1
ATOM 2401 N N . ASP A 1 297 ? -10.075 14.476 14.863 1.00 66.94 297 ASP A N 1
ATOM 2402 C CA . ASP A 1 297 ? -11.232 15.317 15.205 1.00 66.94 297 ASP A CA 1
ATOM 2403 C C . ASP A 1 297 ? -12.581 14.687 14.802 1.00 66.94 297 ASP A C 1
ATOM 2405 O O . ASP A 1 297 ? -13.635 15.321 14.907 1.00 66.94 297 ASP A O 1
ATOM 2409 N N . GLN A 1 298 ? -12.574 13.448 14.299 1.00 61.94 298 GLN A N 1
ATOM 2410 C CA . GLN A 1 298 ? -13.779 12.752 13.858 1.00 61.94 298 GLN A CA 1
ATOM 2411 C C . GLN A 1 298 ? -14.319 11.813 14.931 1.00 61.94 298 GLN A C 1
ATOM 2413 O O . GLN A 1 298 ? -13.573 11.135 15.633 1.00 61.94 298 GLN A O 1
ATOM 2418 N N . SER A 1 299 ? -15.646 11.732 14.999 1.00 81.31 299 SER A N 1
ATOM 2419 C CA . SER A 1 299 ? -16.379 10.791 15.840 1.00 81.31 299 SER A CA 1
ATOM 2420 C C . SER A 1 299 ? -17.328 9.988 14.964 1.00 81.31 299 SER A C 1
ATOM 2422 O O . SER A 1 299 ? -18.204 10.548 14.302 1.00 81.31 299 SER A O 1
ATOM 2424 N N . LEU A 1 300 ? -17.136 8.676 14.945 1.00 82.38 300 LEU A N 1
ATOM 2425 C CA . LEU A 1 300 ? -17.885 7.729 14.140 1.00 82.38 300 LEU A CA 1
ATOM 2426 C C . LEU A 1 300 ? -18.648 6.771 15.050 1.00 82.38 300 LEU A C 1
ATOM 2428 O O . LEU A 1 300 ? -18.092 6.256 16.012 1.00 82.38 300 LEU A O 1
ATOM 2432 N N . THR A 1 301 ? -19.924 6.524 14.766 1.00 90.62 301 THR A N 1
ATOM 2433 C CA . THR A 1 301 ? -20.765 5.636 15.584 1.00 90.62 301 THR A CA 1
ATOM 2434 C C . THR A 1 301 ? -21.025 4.335 14.842 1.00 90.62 301 THR A C 1
ATOM 2436 O O . THR A 1 301 ? -21.623 4.357 13.771 1.00 90.62 301 THR A O 1
ATOM 2439 N N . ALA A 1 302 ? -20.620 3.214 15.434 1.00 89.50 302 ALA A N 1
ATOM 2440 C CA . ALA A 1 302 ? -20.895 1.872 14.949 1.00 89.50 302 ALA A CA 1
ATOM 2441 C C . ALA A 1 302 ? -21.961 1.197 15.824 1.00 89.50 302 ALA A C 1
ATOM 2443 O O . ALA A 1 302 ? -21.875 1.210 17.055 1.00 89.50 302 ALA A O 1
ATOM 2444 N N . ARG A 1 303 ? -22.984 0.607 15.204 1.00 93.69 303 ARG A N 1
ATOM 2445 C CA . ARG A 1 303 ? -24.082 -0.074 15.909 1.00 93.69 303 ARG A CA 1
ATOM 2446 C C . ARG A 1 303 ? -23.770 -1.549 16.067 1.00 93.69 303 ARG A C 1
ATOM 2448 O O . ARG A 1 303 ? -23.374 -2.192 15.103 1.00 93.69 303 ARG A O 1
ATOM 2455 N N . ARG A 1 304 ? -23.996 -2.115 17.250 1.00 95.25 304 ARG A N 1
ATOM 2456 C CA . ARG A 1 304 ? -23.850 -3.558 17.452 1.00 95.25 304 ARG A CA 1
ATOM 2457 C C . ARG A 1 304 ? -24.852 -4.324 16.582 1.00 95.25 304 ARG A C 1
ATOM 2459 O O . ARG A 1 304 ? -26.047 -4.038 16.615 1.00 95.25 304 ARG A O 1
ATOM 2466 N N . VAL A 1 305 ? -24.361 -5.332 15.867 1.00 92.75 305 VAL A N 1
ATOM 2467 C CA . VAL A 1 305 ? -25.154 -6.247 15.029 1.00 92.75 305 VAL A CA 1
ATOM 2468 C C . VAL A 1 305 ? -25.078 -7.708 15.489 1.00 92.75 305 VAL A C 1
ATOM 2470 O O . VAL A 1 305 ? -25.967 -8.485 15.147 1.00 92.75 305 VAL A O 1
ATOM 2473 N N . SER A 1 306 ? -24.087 -8.081 16.314 1.00 83.25 306 SER A N 1
ATOM 2474 C CA . SER A 1 306 ? -24.030 -9.388 17.004 1.00 83.25 306 SER A CA 1
ATOM 2475 C C . SER A 1 306 ? -23.305 -9.332 18.347 1.00 83.25 306 SER A C 1
ATOM 2477 O O . SER A 1 306 ? -22.318 -8.568 18.463 1.00 83.25 306 SER A O 1
#

pLDDT: mean 83.15, std 16.79, range [24.23, 98.62]

Secondary structure (DSSP, 8-state):
---------SSEEPPP----HHHHHHHHHHHHHH--TT--PBP---SSS-HHHHHHHHHHHSSEEEEEES-S--SEE--B------STTTTSSBEEEES-SSHHHHHHHB-TTT--S-EEEEEEEEE-TTS-EEEEEEEEEEHHHHTT--B--EEEEEEEGGG-EEEE-TT-PEEEEEEESS-EE-SEEEEE-GGG-TTGGG-EEE---STT---------GGGGGGT-EEEEEETTEEEEEEE-SSSEEEEETTS--EEEEESSSSEEEEGGGTEEEEEE--SSSS-SEEEEEETTEEEEEEE--

Radius of gyration: 21.35 Å; chains: 1; bounding box: 59×39×63 Å

Foldseek 3Di:
DDPPPPPPDLWDWDDDQDDDPVNVVVLVVQVVVQFDPPDAAERPDPDPDQQLSSQLCCLVPHQWWKAAALDADPQKDFQQQPDPDPPPVNRGSWDKTFSGSQVNLVRNWFDPVQAPWDWDKFWDWAADPVRDIIIIMATEGEQVRVVPNRTDKGKMFIWRNPQWDFDAAPVGHTGRMITGNGMTGTSYMYIDGCVSHPCSVVHHYFHPPPDDPPQQQDDDQLVLLVLVAAWWALDPRKIWGWDDPSRFIWIDIPGDHTFTWGDSDSFWTAGVVQRKIKGFPDDPDSHGQWIWIGHGPDTTITGGPD

Sequence (306 aa):
MSMSYRVESQFLRGPELTLDRGKINVFEHLYEAAVSPGTNPVINYDCEYPKHEFLSYLVLFKNLVLHGSNLGNLEWLNPIRTSTSTAHWESLEAVYACSDGIWPIFFAIVNRQKYTGSLRNACYRVVDRNGNASKLYYFALDLQFLRKRVWTDGMIYLLPKDSFEQLVDDVGNKLEEWISFVPVRSLARIEVSPQDFPFINSVRVQHLSRPGQAINVVKVDARLYDNYVGVYELDPEITITILSDKERLLFSAAGFPIISALPESEEKYFLQQINAHISFVTGNGKRADQLILQIDDQSLTARRVS